Protein AF-A0A9D8KXQ2-F1 (afdb_monomer_lite)

Organism: NCBI:txid83617

Secondary structure (DSSP, 8-state):
-EEEEEEEEEEEEE--HHHHHHHHHHT-----EEEEEEEEEEEEEEEEEEEETTTTEEEEEEEEEEEE--EEGGGSGGGSS-B-SSSSSB--BSSBSS-EEEEEEEETTEEEPPPTT---EEEE-SSSEEE----B--STTSEEE--EEEEEEEEEEEE-SBTTBEEEEEEEEEEEEEEEEES--B-SSEEEEEETT-GGGTTHHHHTT--SSEEEEEEEBB-TTT--EEEEEEEEEEEEEEEEEEEETTTTEEEEEEEEEEEEEEEEEEEEEEPHHHHHHHHTTT-BTTTB--TT-----TTTT---HHHHHTTEEEEEEEEEEEEEEEEEEEEEEEEEE-GGGTTPEEEEEEEEEEEEEEEEEEEE--

Sequence (370 aa):
VSLNLGYSAFHHNNDDKTVQQLNKDRGFPYPTGNSGLDGTSHSAELVLGSSFADNKGHAMGWLTWRENEALYQAERDYSACSVSATSAACGGSGTANPGRFTVNQYANGGVVNWPTGKNANYVWNGKNYQNGTYLYNYAPINFYQRPDNRVTAGFMASYDINDYATPYVEAMFLERRSSTQIAESGAFGVPIVVDCNNPLIGTMCADAGVATSQAQVTLWKRNVEGGPRISSSDDSTYRITAGMRGGLFGSSWTYDASATFGRTKTIDIGKNDFLNTNIAAAALGCTDPVYGTFPGCSLYDIWTDKISKEAADAMAGTSFSIYKTSYSSLSAVADGFLGWGFPTAGGEEIGLAVGAGRRHYTYTSDYDGD

Structure (mmCIF, N/CA/C/O backbone):
data_AF-A0A9D8KXQ2-F1
#
_entry.id   AF-A0A9D8KXQ2-F1
#
loop_
_atom_site.group_PDB
_atom_site.id
_atom_site.type_symbol
_atom_site.label_atom_id
_atom_site.label_alt_id
_atom_site.label_comp_id
_atom_site.label_asym_id
_atom_site.label_entity_id
_atom_site.label_seq_id
_atom_site.pdbx_PDB_ins_code
_atom_site.Cartn_x
_atom_site.Cartn_y
_atom_site.Cartn_z
_atom_site.occupancy
_atom_site.B_iso_or_equiv
_atom_site.auth_seq_id
_atom_site.auth_comp_id
_atom_site.auth_asym_id
_atom_site.auth_atom_id
_atom_site.pdbx_PDB_model_num
ATOM 1 N N . VAL A 1 1 ? -25.235 -15.714 25.935 1.00 93.56 1 VAL A N 1
ATOM 2 C CA . VAL A 1 1 ? -24.062 -16.160 25.145 1.00 93.56 1 VAL A CA 1
ATOM 3 C C . VAL A 1 1 ? -24.480 -16.232 23.691 1.00 93.56 1 VAL A C 1
ATOM 5 O O . VAL A 1 1 ? -25.547 -16.773 23.436 1.00 93.56 1 VAL A O 1
ATOM 8 N N . SER A 1 2 ? -23.682 -15.680 22.781 1.00 97.25 2 SER A N 1
ATOM 9 C CA . SER A 1 2 ? -23.867 -15.770 21.330 1.00 97.25 2 SER A CA 1
ATOM 10 C C . SER A 1 2 ? -22.557 -16.215 20.687 1.00 97.25 2 SER A C 1
ATOM 12 O O . SER A 1 2 ? -21.503 -15.710 21.068 1.00 97.25 2 SER A O 1
ATOM 14 N N . LEU A 1 3 ? -22.628 -17.145 19.736 1.00 98.00 3 LEU A N 1
ATOM 15 C CA . LEU A 1 3 ? -21.504 -17.582 18.909 1.00 98.00 3 LEU A CA 1
ATOM 16 C C . LEU A 1 3 ? -21.938 -17.499 17.446 1.00 98.00 3 LEU A C 1
ATOM 18 O O . LEU A 1 3 ? -22.884 -18.182 17.059 1.00 98.00 3 LEU A O 1
ATOM 22 N N . ASN A 1 4 ? -21.232 -16.701 16.651 1.00 98.31 4 ASN A N 1
ATOM 23 C CA . ASN A 1 4 ? -21.434 -16.597 15.211 1.00 98.31 4 ASN A CA 1
ATOM 24 C C . ASN A 1 4 ? -20.166 -17.061 14.492 1.00 98.31 4 ASN A C 1
ATOM 26 O O . ASN A 1 4 ? -19.063 -16.642 14.838 1.00 98.31 4 ASN A O 1
ATOM 30 N N . LEU A 1 5 ? -20.328 -17.907 13.479 1.00 98.38 5 LEU A N 1
ATOM 31 C CA . LEU A 1 5 ? -19.262 -18.308 12.564 1.00 98.38 5 LEU A CA 1
ATOM 32 C C . LEU A 1 5 ? -19.668 -17.876 11.156 1.00 98.38 5 LEU A C 1
ATOM 34 O O . LEU A 1 5 ? -20.814 -18.087 10.756 1.00 98.38 5 LEU A O 1
ATOM 38 N N . GLY A 1 6 ? -18.747 -17.260 10.423 1.00 98.06 6 GLY A N 1
ATOM 39 C CA . GLY A 1 6 ? -18.983 -16.736 9.085 1.00 98.06 6 GLY A CA 1
ATOM 40 C C . GLY A 1 6 ? -18.012 -17.305 8.061 1.00 98.06 6 GLY A C 1
ATOM 41 O O . GLY A 1 6 ? -16.830 -17.506 8.340 1.00 98.06 6 GLY A O 1
ATOM 42 N N . TYR A 1 7 ? -18.538 -17.537 6.863 1.00 98.19 7 TYR A N 1
ATOM 43 C CA . TYR A 1 7 ? -17.777 -17.827 5.656 1.00 98.19 7 TYR A CA 1
ATOM 44 C C . TYR A 1 7 ? -18.401 -17.055 4.495 1.00 98.19 7 TYR A C 1
ATOM 46 O O . TYR A 1 7 ? -19.617 -17.114 4.297 1.00 98.19 7 TYR A O 1
ATOM 54 N N . SER A 1 8 ? -17.585 -16.347 3.725 1.00 97.50 8 SER A N 1
ATOM 55 C CA . SER A 1 8 ? -17.985 -15.785 2.438 1.00 97.50 8 SER A CA 1
ATOM 56 C C . SER A 1 8 ? -16.881 -15.967 1.406 1.00 97.50 8 SER A C 1
ATOM 58 O O . SER A 1 8 ? -15.715 -16.140 1.742 1.00 97.50 8 SER A O 1
ATOM 60 N N . ALA A 1 9 ? -17.263 -15.958 0.136 1.00 97.81 9 ALA A N 1
ATOM 61 C CA . ALA A 1 9 ? -16.355 -16.050 -0.996 1.00 97.81 9 ALA A CA 1
ATOM 62 C C . ALA A 1 9 ? -16.998 -15.371 -2.205 1.00 97.81 9 ALA A C 1
ATOM 64 O O . ALA A 1 9 ? -18.223 -15.208 -2.254 1.00 97.81 9 ALA A O 1
ATOM 65 N N . PHE A 1 10 ? -16.182 -14.993 -3.180 1.00 97.31 10 PHE A N 1
ATOM 66 C CA . PHE A 1 10 ? -16.669 -14.541 -4.472 1.00 97.31 10 PHE A CA 1
ATOM 67 C C . PHE A 1 10 ? -16.808 -15.722 -5.426 1.00 97.31 10 PHE A C 1
ATOM 69 O O . PHE A 1 10 ? -16.089 -16.710 -5.337 1.00 97.31 10 PHE A O 1
ATOM 76 N N . HIS A 1 11 ? -17.758 -15.603 -6.346 1.00 96.56 11 HIS A N 1
ATOM 77 C CA . HIS A 1 11 ? -17.933 -16.510 -7.471 1.00 96.56 11 HIS A CA 1
ATOM 78 C C . HIS A 1 11 ? -18.160 -15.659 -8.711 1.00 96.56 11 HIS A C 1
ATOM 80 O O . HIS A 1 11 ? -19.012 -14.767 -8.698 1.00 96.56 11 HIS A O 1
ATOM 86 N N . HIS A 1 12 ? -17.377 -15.885 -9.760 1.00 96.69 12 HIS A N 1
ATOM 87 C CA . HIS A 1 12 ? -17.437 -15.073 -10.964 1.00 96.69 12 HIS A CA 1
ATOM 88 C C . HIS A 1 12 ? -17.336 -15.933 -12.224 1.00 96.69 12 HIS A C 1
ATOM 90 O O . HIS A 1 12 ? -16.647 -16.952 -12.257 1.00 96.69 12 HIS A O 1
ATOM 96 N N . ASN A 1 13 ? -18.032 -15.514 -13.280 1.00 97.75 13 ASN A N 1
ATOM 97 C CA . ASN A 1 13 ? -17.842 -16.049 -14.618 1.00 97.75 13 ASN A CA 1
ATOM 98 C C . ASN A 1 13 ? -17.153 -14.978 -15.462 1.00 97.75 13 ASN A C 1
ATOM 100 O O . ASN A 1 13 ? -17.766 -13.965 -15.774 1.00 97.75 13 ASN A O 1
ATOM 104 N N . ASN A 1 14 ? -15.892 -15.210 -15.817 1.00 97.38 14 ASN A N 1
ATOM 105 C CA . ASN A 1 14 ? -15.100 -14.322 -16.660 1.00 97.38 14 ASN A CA 1
ATOM 106 C C . ASN A 1 14 ? -15.548 -14.468 -18.125 1.00 97.38 14 ASN A C 1
ATOM 108 O O . ASN A 1 14 ? -14.980 -15.257 -18.898 1.00 97.38 14 ASN A O 1
ATOM 112 N N . ASP A 1 15 ? -16.615 -13.765 -18.501 1.00 97.19 15 ASP A N 1
ATOM 113 C CA . ASP A 1 15 ? -17.228 -13.808 -19.828 1.00 97.19 15 ASP A CA 1
ATOM 114 C C . ASP A 1 15 ? -17.442 -12.436 -20.497 1.00 97.19 15 ASP A C 1
ATOM 116 O O . ASP A 1 15 ? -18.055 -12.393 -21.571 1.00 97.19 15 ASP A O 1
ATOM 120 N N . ASP A 1 16 ? -16.859 -11.348 -19.970 1.00 95.25 16 ASP A N 1
ATOM 121 C CA . ASP A 1 16 ? -16.955 -10.011 -20.571 1.00 95.25 16 ASP A CA 1
ATOM 122 C C . ASP A 1 16 ? -16.151 -9.938 -21.876 1.00 95.25 16 ASP A C 1
ATOM 124 O O . ASP A 1 16 ? -14.956 -9.636 -21.920 1.00 95.25 16 ASP A O 1
ATOM 128 N N . LYS A 1 17 ? -16.832 -10.187 -22.996 1.00 95.69 17 LYS A N 1
ATOM 129 C CA . LYS A 1 17 ? -16.209 -10.191 -24.326 1.00 95.69 17 LYS A CA 1
ATOM 130 C C . LYS A 1 17 ? -15.625 -8.849 -24.735 1.00 95.69 17 LYS A C 1
ATOM 132 O O . LYS A 1 17 ? -14.680 -8.842 -25.522 1.00 95.69 17 LYS A O 1
ATOM 137 N N . THR A 1 18 ? -16.138 -7.743 -24.207 1.00 93.25 18 THR A N 1
ATOM 138 C CA . THR A 1 18 ? -15.633 -6.415 -24.552 1.00 93.25 18 THR A CA 1
ATOM 139 C C . THR A 1 18 ? -14.259 -6.219 -23.931 1.00 93.25 18 THR A C 1
ATOM 141 O O . THR A 1 18 ? -13.301 -5.931 -24.646 1.00 93.25 18 THR A O 1
ATOM 144 N N . VAL A 1 19 ? -14.121 -6.448 -22.622 1.00 91.88 19 VAL A N 1
ATOM 145 C CA . VAL A 1 19 ? -12.835 -6.246 -21.934 1.00 91.88 19 VAL A CA 1
ATOM 146 C C . VAL A 1 19 ? -11.829 -7.350 -22.272 1.00 91.88 19 VAL A C 1
ATOM 148 O O . VAL A 1 19 ? -10.635 -7.077 -22.424 1.00 91.88 19 VAL A O 1
ATOM 151 N N . GLN A 1 20 ? -12.291 -8.582 -22.499 1.00 95.50 20 GLN A N 1
ATOM 152 C CA . GLN A 1 20 ? -11.445 -9.662 -23.019 1.00 95.50 20 GLN A CA 1
ATOM 153 C C . GLN A 1 20 ? -10.845 -9.301 -24.384 1.00 95.50 20 GLN A C 1
ATOM 155 O O . GLN A 1 20 ? -9.664 -9.560 -24.624 1.00 95.50 20 GLN A O 1
ATOM 160 N N . GLN A 1 21 ? -11.616 -8.650 -25.265 1.00 95.75 21 GLN A N 1
ATOM 161 C CA . GLN A 1 21 ? -11.098 -8.189 -26.552 1.00 95.75 21 GLN A CA 1
ATOM 162 C C . GLN A 1 21 ? -10.028 -7.103 -26.377 1.00 95.75 21 GLN A C 1
ATOM 164 O O . GLN A 1 21 ? -9.001 -7.178 -27.043 1.00 95.75 21 GLN A O 1
ATOM 169 N N . LEU A 1 22 ? -10.192 -6.168 -25.431 1.00 95.00 22 LEU A N 1
ATOM 170 C CA . LEU A 1 22 ? -9.166 -5.153 -25.142 1.00 95.00 22 LEU A CA 1
ATOM 171 C C . LEU A 1 22 ? -7.839 -5.773 -24.688 1.00 95.00 22 LEU A C 1
ATOM 173 O O . LEU A 1 22 ? -6.769 -5.357 -25.138 1.00 95.00 22 LEU A O 1
ATOM 177 N N . ASN A 1 23 ? -7.902 -6.778 -23.810 1.00 95.25 23 ASN A N 1
ATOM 178 C CA . ASN A 1 23 ? -6.714 -7.507 -23.371 1.00 95.25 23 ASN A CA 1
ATOM 179 C C . ASN A 1 23 ? -6.069 -8.256 -24.543 1.00 95.25 23 ASN A C 1
ATOM 181 O O . ASN A 1 23 ? -4.856 -8.163 -24.741 1.00 95.25 23 ASN A O 1
ATOM 185 N N . LYS A 1 24 ? -6.880 -8.934 -25.365 1.00 95.31 24 LYS A N 1
ATOM 186 C CA . LYS A 1 24 ? -6.424 -9.657 -26.557 1.00 95.31 24 LYS A CA 1
ATOM 187 C C . LYS A 1 24 ? -5.743 -8.739 -27.573 1.00 95.31 24 LYS A C 1
ATOM 189 O O . LYS A 1 24 ? -4.664 -9.081 -28.048 1.00 95.31 24 LYS A O 1
ATOM 194 N N . ASP A 1 25 ? -6.322 -7.574 -27.860 1.00 94.44 25 ASP A N 1
ATOM 195 C CA . ASP A 1 25 ? -5.756 -6.575 -28.778 1.00 94.44 25 ASP A CA 1
ATOM 196 C C . ASP A 1 25 ? -4.388 -6.073 -28.300 1.00 94.44 25 ASP A C 1
ATOM 198 O O . ASP A 1 25 ? -3.523 -5.725 -29.107 1.00 94.44 25 ASP A O 1
ATOM 202 N N . ARG A 1 26 ? -4.165 -6.066 -26.979 1.00 91.94 26 ARG A N 1
ATOM 203 C CA . ARG A 1 26 ? -2.881 -5.697 -26.374 1.00 91.94 26 ARG A CA 1
ATOM 204 C C . ARG A 1 26 ? -1.918 -6.868 -26.174 1.00 91.94 26 ARG A C 1
ATOM 206 O O . ARG A 1 26 ? -0.748 -6.626 -25.886 1.00 91.94 26 ARG A O 1
ATOM 213 N N . GLY A 1 27 ? -2.379 -8.107 -26.333 1.00 93.25 27 GLY A N 1
ATOM 214 C CA . GLY A 1 27 ? -1.609 -9.312 -26.020 1.00 93.25 27 GLY A CA 1
ATOM 215 C C . GLY A 1 27 ? -1.439 -9.563 -24.518 1.00 93.25 27 GLY A C 1
ATOM 216 O O . GLY A 1 27 ? -0.492 -10.234 -24.117 1.00 93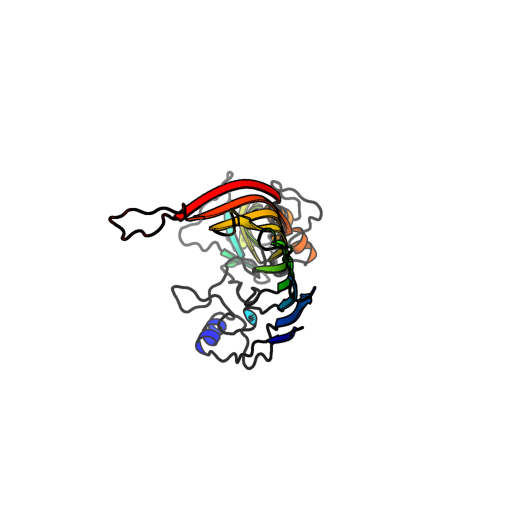.25 27 GLY A O 1
ATOM 217 N N . PHE A 1 28 ? -2.317 -9.010 -23.679 1.00 95.00 28 PHE A N 1
ATOM 218 C CA . PHE A 1 28 ? -2.306 -9.259 -22.240 1.00 95.00 28 PHE A CA 1
ATOM 219 C C . PHE A 1 28 ? -3.099 -10.522 -21.887 1.00 95.00 28 PHE A C 1
ATOM 221 O O . PHE A 1 28 ? -4.137 -10.776 -22.502 1.00 95.00 28 PHE A O 1
ATOM 228 N N . PRO A 1 29 ? -2.630 -11.320 -20.909 1.00 95.12 29 PRO A N 1
ATOM 229 C CA . PRO A 1 29 ? -3.381 -12.463 -20.414 1.00 95.12 29 PRO A CA 1
ATOM 230 C C . PRO A 1 29 ? -4.608 -11.993 -19.631 1.00 95.12 29 PRO A C 1
ATOM 232 O O . PRO A 1 29 ? -4.580 -10.956 -18.970 1.00 95.12 29 PRO A O 1
ATOM 235 N N . TYR A 1 30 ? -5.671 -12.784 -19.685 1.00 96.06 30 TYR A N 1
ATOM 236 C CA . TYR A 1 30 ? -6.901 -12.559 -18.936 1.00 96.06 30 TYR A CA 1
ATOM 237 C C . TYR A 1 30 ? -7.553 -13.910 -18.601 1.00 96.06 30 TYR A C 1
ATOM 239 O O . TYR A 1 30 ? -7.390 -14.872 -19.361 1.00 96.06 30 TYR A O 1
ATOM 247 N N . PRO A 1 31 ? -8.271 -14.013 -17.472 1.00 97.00 31 PRO A N 1
ATOM 248 C CA . PRO A 1 31 ? -8.984 -15.226 -17.094 1.00 97.00 31 PRO A CA 1
ATOM 249 C C . PRO A 1 31 ? -10.215 -15.427 -17.987 1.00 97.00 31 PRO A C 1
ATOM 251 O O . PRO A 1 31 ? -10.752 -14.483 -18.563 1.00 97.00 31 PRO A O 1
ATOM 254 N N . THR A 1 32 ? -10.688 -16.668 -18.093 1.00 96.75 32 THR A N 1
ATOM 255 C CA . THR A 1 32 ? -11.941 -16.987 -18.794 1.00 96.75 32 THR A CA 1
ATOM 256 C C . THR A 1 32 ? -12.727 -18.033 -18.023 1.00 96.75 32 THR A C 1
ATOM 258 O O . THR A 1 32 ? -12.145 -18.893 -17.364 1.00 96.75 32 THR A O 1
ATOM 261 N N . GLY A 1 33 ? -14.052 -17.968 -18.131 1.00 96.69 33 GLY A N 1
ATOM 262 C CA . GLY A 1 33 ? -14.940 -18.927 -17.492 1.00 96.69 33 GLY A CA 1
ATOM 263 C C . GLY A 1 33 ? -15.021 -18.770 -15.974 1.00 96.69 33 GLY A C 1
ATOM 264 O O . GLY A 1 33 ? -14.685 -17.735 -15.397 1.00 96.69 33 GLY A O 1
ATOM 265 N N . ASN A 1 34 ? -15.525 -19.819 -15.340 1.00 96.81 34 ASN A N 1
ATOM 266 C CA . ASN A 1 34 ? -15.864 -19.844 -13.926 1.00 96.81 34 ASN A CA 1
ATOM 267 C C . ASN A 1 34 ? -14.602 -19.808 -13.038 1.00 96.81 34 ASN A C 1
ATOM 269 O O . ASN A 1 34 ? -13.730 -20.662 -13.188 1.00 96.81 34 ASN A O 1
ATOM 273 N N . SER A 1 35 ? -14.529 -18.853 -12.105 1.00 96.06 35 SER A N 1
ATOM 274 C CA . SER A 1 35 ? -13.411 -18.683 -11.162 1.00 96.06 35 SER A CA 1
ATOM 275 C C . SER A 1 35 ? -13.410 -19.685 -10.001 1.00 96.06 35 SER A C 1
ATOM 277 O O . SER A 1 35 ? -12.429 -19.782 -9.274 1.00 96.06 35 SER A O 1
ATOM 279 N N . GLY A 1 36 ? -14.499 -20.427 -9.793 1.00 96.25 36 GLY A N 1
ATOM 280 C CA . GLY A 1 36 ? -14.734 -21.121 -8.530 1.00 96.25 36 GLY A CA 1
ATOM 281 C C . GLY A 1 36 ? -14.946 -20.130 -7.380 1.00 96.25 36 GLY A C 1
ATOM 282 O O . GLY A 1 36 ? -15.282 -18.967 -7.608 1.00 96.25 36 GLY A O 1
ATOM 283 N N . LEU A 1 37 ? -14.798 -20.611 -6.144 1.00 96.81 37 LEU A N 1
ATOM 284 C CA . LEU A 1 37 ? -14.828 -19.754 -4.961 1.00 96.81 37 LEU A CA 1
ATOM 285 C C . LEU A 1 37 ? -13.428 -19.204 -4.687 1.00 96.81 37 LEU A C 1
ATOM 287 O O . LEU A 1 37 ? -12.499 -19.985 -4.501 1.00 96.81 37 LEU A O 1
ATOM 291 N N . ASP A 1 38 ? -13.295 -17.884 -4.639 1.00 96.69 38 ASP A N 1
ATOM 292 C CA . ASP A 1 38 ? -12.039 -17.178 -4.374 1.00 96.69 38 ASP A CA 1
ATOM 293 C C . ASP A 1 38 ? -12.265 -15.950 -3.465 1.00 96.69 38 ASP A C 1
ATOM 295 O O . ASP A 1 38 ? -13.394 -15.653 -3.056 1.00 96.69 38 ASP A O 1
ATOM 299 N N . GLY A 1 39 ? -11.180 -15.268 -3.076 1.00 96.25 39 GLY A N 1
ATOM 300 C CA . GLY A 1 39 ? -11.224 -14.101 -2.184 1.00 96.25 39 GLY A CA 1
ATOM 301 C C . GLY A 1 39 ? -11.973 -14.367 -0.876 1.00 96.25 39 GLY A C 1
ATOM 302 O O . GLY A 1 39 ? -12.787 -13.544 -0.445 1.00 96.25 39 GLY A O 1
ATOM 303 N N . THR A 1 40 ? -11.748 -15.541 -0.283 1.00 97.75 40 THR A N 1
ATOM 304 C CA . THR A 1 40 ? -12.550 -16.032 0.836 1.00 97.75 40 THR A CA 1
ATOM 305 C C . THR A 1 40 ? -12.383 -15.170 2.090 1.00 97.75 40 THR A C 1
ATOM 307 O O . THR A 1 40 ? -11.370 -14.496 2.293 1.00 97.75 40 THR A O 1
ATOM 310 N N . SER A 1 41 ? -13.410 -15.160 2.936 1.00 98.00 41 SER A N 1
ATOM 311 C CA . SER A 1 41 ? -13.408 -14.516 4.244 1.00 98.00 41 SER A CA 1
ATOM 312 C C . SER A 1 41 ? -13.967 -15.472 5.284 1.00 98.00 41 SER A C 1
ATOM 314 O O . SER A 1 41 ? -15.054 -16.027 5.117 1.00 98.00 41 SER A O 1
ATOM 316 N N . HIS A 1 42 ? -13.232 -15.633 6.375 1.00 98.25 42 HIS A N 1
ATOM 317 C CA . HIS A 1 42 ? -13.633 -16.396 7.544 1.00 98.25 42 HIS A CA 1
ATOM 318 C C . HIS A 1 42 ? -13.828 -15.449 8.720 1.00 98.25 42 HIS A C 1
ATOM 320 O O . HIS A 1 42 ? -13.049 -14.514 8.913 1.00 98.25 42 HIS A O 1
ATOM 326 N N . SER A 1 43 ? -14.851 -15.691 9.534 1.00 98.38 43 SER A N 1
ATOM 327 C CA . SER A 1 43 ? -15.043 -14.940 10.769 1.00 98.38 43 SER A CA 1
ATOM 328 C C . SER A 1 43 ? -15.569 -15.800 11.907 1.00 98.38 43 SER A C 1
ATOM 330 O O . SER A 1 43 ? -16.267 -16.794 11.708 1.00 98.38 43 SER A O 1
ATOM 332 N N . ALA A 1 44 ? -15.222 -15.399 13.123 1.00 98.62 44 ALA A N 1
ATOM 333 C CA . ALA A 1 44 ? -15.755 -15.961 14.350 1.00 98.62 44 ALA A CA 1
ATOM 334 C C . ALA A 1 44 ? -16.030 -14.827 15.335 1.00 98.62 44 ALA A C 1
ATOM 336 O O . ALA A 1 44 ? -15.199 -13.940 15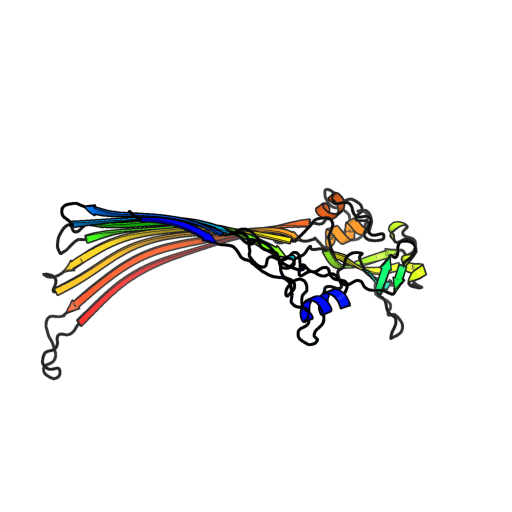.518 1.00 98.62 44 ALA A O 1
ATOM 337 N N . GLU A 1 45 ? -17.184 -14.857 15.981 1.00 98.62 45 GLU A N 1
ATOM 338 C CA . GLU A 1 45 ? -17.585 -13.886 16.990 1.00 98.62 45 GLU A CA 1
ATOM 339 C C . GLU A 1 45 ? -18.172 -14.617 18.192 1.00 98.62 45 GLU A C 1
ATOM 341 O O . GLU A 1 45 ? -19.086 -15.429 18.058 1.00 98.62 45 GLU A O 1
ATOM 346 N N . LEU A 1 46 ? -17.664 -14.291 19.375 1.00 98.62 46 LEU A N 1
ATOM 347 C CA . LEU A 1 46 ? -18.176 -14.756 20.653 1.00 98.62 46 LEU A CA 1
ATOM 348 C C . LEU A 1 46 ? -18.600 -13.545 21.477 1.00 98.62 46 LEU A C 1
ATOM 350 O O . LEU A 1 46 ? -17.786 -12.658 21.722 1.00 98.62 46 LEU A O 1
ATOM 354 N N . VAL A 1 47 ? -19.843 -13.545 21.957 1.00 98.56 47 VAL A N 1
ATOM 355 C CA . VAL A 1 47 ? -20.372 -12.532 22.878 1.00 98.56 47 VAL A CA 1
ATOM 356 C C . VAL A 1 47 ? -20.889 -13.212 24.140 1.00 98.56 47 VAL A C 1
ATOM 358 O O . VAL A 1 47 ? -21.742 -14.107 24.103 1.00 98.56 47 VAL A O 1
ATOM 361 N N . LEU A 1 48 ? -20.390 -12.771 25.288 1.00 98.38 48 LEU A N 1
ATOM 362 C CA . LEU A 1 48 ? -20.758 -13.260 26.610 1.00 98.38 48 LEU A CA 1
ATOM 363 C C . LEU A 1 48 ? -21.245 -12.085 27.439 1.00 98.38 48 LEU A C 1
ATOM 365 O O . LEU A 1 48 ? -20.576 -11.067 27.512 1.00 98.38 48 LEU A O 1
ATOM 369 N N . GLY A 1 49 ? -22.385 -12.220 28.101 1.00 97.69 49 GLY A N 1
ATOM 370 C CA . GLY A 1 49 ? -22.861 -11.185 29.002 1.00 97.69 49 GLY A CA 1
ATOM 371 C C . GLY A 1 49 ? -23.994 -11.685 29.871 1.00 97.69 49 GLY A C 1
ATOM 372 O O . GLY A 1 49 ? -24.689 -12.636 29.504 1.00 97.69 49 GLY A O 1
ATOM 373 N N . SER A 1 50 ? -24.130 -11.071 31.037 1.00 98.06 50 SER A N 1
ATOM 374 C CA . SER A 1 50 ? -25.173 -11.386 32.003 1.00 98.06 50 SER A CA 1
ATOM 375 C C . SER A 1 50 ? -25.389 -10.217 32.952 1.00 98.06 50 SER A C 1
ATOM 377 O O . SER A 1 50 ? -24.482 -9.420 33.210 1.00 98.06 50 SER A O 1
ATOM 379 N N . SER A 1 51 ? -26.585 -10.176 33.527 1.00 98.19 51 SER A N 1
ATOM 380 C CA . SER A 1 51 ? -26.809 -9.483 34.788 1.00 98.19 51 SER A CA 1
ATOM 381 C C . SER A 1 51 ? -26.257 -10.315 35.951 1.00 98.19 51 SER A C 1
ATOM 383 O O . SER A 1 51 ? -26.176 -11.544 35.859 1.00 98.19 51 SER A O 1
ATOM 385 N N . PHE A 1 52 ? -25.887 -9.667 37.050 1.00 97.19 52 PHE A N 1
ATOM 386 C CA . PHE A 1 52 ? -25.454 -10.298 38.297 1.00 97.19 52 PHE A CA 1
ATOM 387 C C . PHE A 1 52 ? -25.912 -9.468 39.505 1.00 97.19 52 PHE A C 1
ATOM 389 O O . PHE A 1 52 ? -26.419 -8.360 39.335 1.00 97.19 52 PHE A O 1
ATOM 396 N N . ALA A 1 53 ? -25.751 -10.012 40.718 1.00 97.06 53 ALA A N 1
ATOM 397 C CA . ALA A 1 53 ? -26.125 -9.351 41.975 1.00 97.06 53 ALA A CA 1
ATOM 398 C C . ALA A 1 53 ? -27.564 -8.795 41.957 1.00 97.06 53 ALA A C 1
ATOM 400 O O . ALA A 1 53 ? -27.774 -7.592 42.087 1.00 97.06 53 ALA A O 1
ATOM 401 N N . ASP A 1 54 ? -28.545 -9.674 41.732 1.00 95.94 54 ASP A N 1
ATOM 402 C CA . ASP A 1 54 ? -29.974 -9.326 41.689 1.00 95.94 54 ASP A CA 1
ATOM 403 C C . ASP A 1 54 ? -30.301 -8.176 40.716 1.00 95.94 54 ASP A C 1
ATOM 405 O O . ASP A 1 54 ? -31.076 -7.276 41.026 1.00 95.94 54 ASP A O 1
ATOM 409 N N . ASN A 1 55 ? -29.694 -8.214 39.523 1.00 96.50 55 ASN A N 1
ATOM 410 C CA . ASN A 1 55 ? -29.798 -7.203 38.460 1.00 96.50 55 ASN A CA 1
ATOM 411 C C . ASN A 1 55 ? -29.187 -5.831 38.776 1.00 96.50 55 ASN A C 1
ATOM 413 O O . ASN A 1 55 ? -29.384 -4.907 37.999 1.00 96.50 55 ASN A O 1
ATOM 417 N N . LYS A 1 56 ? -28.405 -5.694 39.851 1.00 97.69 56 LYS A N 1
ATOM 418 C CA . LYS A 1 56 ? -27.625 -4.470 40.093 1.00 97.69 56 LYS A CA 1
ATOM 419 C C . LYS A 1 56 ? -26.398 -4.372 39.198 1.00 97.69 56 LYS A C 1
ATOM 421 O O . LYS A 1 56 ? -25.890 -3.287 38.959 1.00 97.69 56 LYS A O 1
ATOM 426 N N . GLY A 1 57 ? -25.863 -5.502 38.749 1.00 98.31 57 GLY A N 1
ATOM 427 C CA . GLY A 1 57 ? -24.686 -5.549 37.895 1.00 98.31 57 GLY A CA 1
ATOM 428 C C . GLY A 1 57 ? -25.015 -6.013 36.490 1.00 98.31 57 GLY A C 1
ATOM 429 O O . GLY A 1 57 ? -25.797 -6.945 36.324 1.00 98.31 57 GLY A O 1
ATOM 430 N N . HIS A 1 58 ? -24.348 -5.435 35.495 1.00 98.38 58 HIS A N 1
ATOM 431 C CA . HIS A 1 58 ? -24.351 -5.925 34.120 1.00 98.38 58 HIS A CA 1
ATOM 432 C C . HIS A 1 58 ? -22.921 -5.978 33.602 1.00 98.38 58 HIS A C 1
ATOM 434 O O . HIS A 1 58 ? -22.171 -5.019 33.759 1.00 98.38 58 HIS A O 1
ATOM 440 N N . ALA A 1 59 ? -22.535 -7.091 32.985 1.00 98.56 59 ALA A N 1
ATOM 441 C CA . ALA A 1 59 ? -21.254 -7.214 32.301 1.00 98.56 59 ALA A CA 1
ATOM 442 C C . ALA A 1 59 ? -21.445 -7.898 30.950 1.00 98.56 59 ALA A C 1
ATOM 444 O O . ALA A 1 59 ? -22.233 -8.838 30.828 1.00 98.56 59 ALA A O 1
ATOM 445 N N . MET A 1 60 ? -20.710 -7.435 29.945 1.00 98.50 60 MET A N 1
ATOM 446 C CA . MET A 1 60 ? -20.676 -8.011 28.609 1.00 98.50 60 MET A CA 1
ATOM 447 C C . MET A 1 60 ? -19.260 -7.914 28.047 1.00 98.50 60 MET A C 1
ATOM 449 O O . MET A 1 60 ? -18.581 -6.910 28.223 1.00 98.50 60 MET A O 1
ATOM 453 N N . GLY A 1 61 ? -18.801 -8.961 27.381 1.00 98.69 61 GLY A N 1
ATOM 454 C CA . GLY A 1 61 ? -17.554 -8.978 26.643 1.00 98.69 61 GLY A CA 1
ATOM 455 C C . GLY A 1 61 ? -17.732 -9.679 25.309 1.00 98.69 61 GLY A C 1
ATOM 456 O O . GLY A 1 61 ? -18.591 -10.552 25.155 1.00 98.69 61 GLY A O 1
ATOM 457 N N . TRP A 1 62 ? -16.910 -9.291 24.345 1.00 98.62 62 TRP A N 1
ATOM 458 C CA . TRP A 1 62 ? -16.913 -9.873 23.015 1.00 98.62 62 TRP A CA 1
ATOM 459 C C . TRP A 1 62 ? -15.499 -10.068 22.488 1.00 98.62 62 TRP A C 1
ATOM 461 O O . TRP A 1 62 ? -14.567 -9.353 22.858 1.00 98.62 62 TRP A O 1
ATOM 471 N N . LEU A 1 63 ? -15.365 -11.042 21.597 1.00 98.69 63 LEU A N 1
ATOM 472 C CA . LEU A 1 63 ? -14.169 -11.316 20.818 1.00 98.69 63 LEU A CA 1
ATOM 473 C C . LEU A 1 63 ? -14.609 -11.602 19.386 1.00 98.69 63 LEU A C 1
ATOM 475 O O . LEU A 1 63 ? -15.444 -12.474 19.160 1.00 98.69 63 LEU A O 1
ATOM 479 N N . THR A 1 64 ? -14.033 -10.891 18.426 1.00 98.69 64 THR A N 1
ATOM 480 C CA . THR A 1 64 ? -14.230 -11.129 16.997 1.00 98.69 64 THR A CA 1
ATOM 481 C C . THR A 1 64 ? -12.893 -11.428 16.346 1.00 98.69 64 THR A C 1
ATOM 483 O O . THR A 1 64 ? -11.930 -10.693 16.562 1.00 98.69 64 THR A O 1
ATOM 486 N N . TRP A 1 65 ? -12.864 -12.410 15.465 1.00 98.69 65 TRP A N 1
ATOM 487 C CA . TRP A 1 65 ? -11.773 -12.668 14.542 1.00 98.69 65 TRP A CA 1
ATOM 488 C C . TRP A 1 65 ? -12.312 -12.644 13.112 1.00 98.69 65 TRP A C 1
ATOM 490 O O . TRP A 1 65 ? -13.429 -13.099 12.854 1.00 98.69 65 TRP A O 1
ATOM 500 N N . ARG A 1 66 ? -11.527 -12.089 12.192 1.00 98.31 66 ARG A N 1
ATOM 501 C CA . ARG A 1 66 ? -11.766 -12.150 10.753 1.00 98.31 66 ARG A CA 1
ATOM 502 C C . ARG A 1 66 ? -10.449 -12.363 10.027 1.00 98.31 66 ARG A C 1
ATOM 504 O O . ARG A 1 66 ? -9.479 -11.669 10.324 1.00 98.31 66 ARG A O 1
ATOM 511 N N . GLU A 1 67 ? -10.466 -13.227 9.028 1.00 98.44 67 GLU A N 1
ATOM 512 C CA . GLU A 1 67 ? -9.389 -13.393 8.062 1.00 98.44 67 GLU A CA 1
ATOM 513 C C . GLU A 1 67 ? -9.948 -13.309 6.644 1.00 98.44 67 GLU A C 1
ATOM 515 O O . GLU A 1 67 ? -10.939 -13.961 6.330 1.00 98.44 67 GLU A O 1
ATOM 520 N N . ASN A 1 68 ? -9.331 -12.480 5.807 1.00 97.81 68 ASN A N 1
ATOM 521 C CA . ASN A 1 68 ? -9.629 -12.359 4.388 1.00 97.81 68 ASN A CA 1
ATOM 522 C C . ASN A 1 68 ? -8.419 -12.829 3.589 1.00 97.81 68 ASN A C 1
ATOM 524 O O . ASN A 1 68 ? -7.305 -12.350 3.819 1.00 97.81 68 ASN A O 1
ATOM 528 N N . GLU A 1 69 ? -8.653 -13.688 2.608 1.00 97.38 69 GLU A N 1
ATOM 529 C CA . GLU A 1 69 ? -7.656 -14.048 1.611 1.00 97.38 69 GLU A CA 1
ATOM 530 C C . GLU A 1 69 ? -7.515 -12.949 0.553 1.00 97.38 69 GLU A C 1
ATOM 532 O O . GLU A 1 69 ? -8.429 -12.153 0.299 1.00 97.38 69 GLU A O 1
ATOM 537 N N . ALA A 1 70 ? -6.340 -12.896 -0.067 1.00 96.75 70 ALA A N 1
ATOM 538 C CA . ALA A 1 70 ? -6.107 -12.013 -1.194 1.00 96.75 70 ALA A CA 1
ATOM 539 C C . ALA A 1 70 ? -6.956 -12.436 -2.403 1.00 96.75 70 ALA A C 1
ATOM 541 O O . ALA A 1 70 ? -7.146 -13.622 -2.654 1.00 96.75 70 ALA A O 1
ATOM 542 N N . LEU A 1 71 ? -7.405 -11.448 -3.170 1.00 96.50 71 LEU A N 1
ATOM 543 C CA . LEU A 1 71 ? -7.911 -11.629 -4.528 1.00 96.50 71 LEU A CA 1
ATOM 544 C C . LEU A 1 71 ? -7.138 -10.664 -5.419 1.00 96.50 71 LEU A C 1
ATOM 546 O O . LEU A 1 71 ? -7.026 -9.486 -5.078 1.00 96.50 71 LEU A O 1
ATOM 550 N N . TYR A 1 72 ? -6.609 -11.127 -6.537 1.00 96.12 72 TYR A N 1
ATOM 551 C CA . TYR A 1 72 ? -5.821 -10.361 -7.491 1.00 96.12 72 TYR A CA 1
ATOM 552 C C . TYR A 1 72 ? -6.680 -9.843 -8.639 1.00 96.12 72 TYR A C 1
ATOM 554 O O . TYR A 1 72 ? -7.666 -10.456 -9.045 1.00 96.12 72 TYR A O 1
ATOM 562 N N . GLN A 1 73 ? -6.275 -8.721 -9.233 1.00 95.88 73 GLN A N 1
ATOM 563 C CA . GLN A 1 73 ? -6.964 -8.204 -10.417 1.00 95.88 73 GLN A CA 1
ATOM 564 C C . GLN A 1 73 ? -6.888 -9.167 -11.611 1.00 95.88 73 GLN A C 1
ATOM 566 O O . GLN A 1 73 ? -7.787 -9.164 -12.448 1.00 95.88 73 GLN A O 1
ATOM 571 N N . ALA A 1 74 ? -5.857 -10.019 -11.673 1.00 95.56 74 ALA A N 1
ATOM 572 C CA . ALA A 1 74 ? -5.724 -11.080 -12.673 1.00 95.56 74 ALA A CA 1
ATOM 573 C C . ALA A 1 74 ? -6.867 -12.108 -12.647 1.00 95.56 74 ALA A C 1
ATOM 575 O O . ALA A 1 74 ? -7.059 -12.822 -13.625 1.00 95.56 74 ALA A O 1
ATOM 576 N N . GLU A 1 75 ? -7.604 -12.214 -11.540 1.00 96.94 75 GLU A N 1
ATOM 577 C CA . GLU A 1 75 ? -8.670 -13.207 -11.362 1.00 96.94 75 GLU A CA 1
ATOM 578 C C . GLU A 1 75 ? -10.026 -12.707 -11.882 1.00 96.94 75 GLU A C 1
ATOM 580 O O . GLU A 1 75 ? -11.012 -13.450 -11.861 1.00 96.94 75 GLU A O 1
ATOM 585 N N . ARG A 1 76 ? -10.086 -11.459 -12.370 1.00 96.56 76 ARG A N 1
ATOM 586 C CA . ARG A 1 76 ? -11.258 -10.866 -13.023 1.00 96.56 76 ARG A CA 1
ATOM 587 C C . ARG A 1 76 ? -10.879 -10.313 -14.393 1.00 96.56 76 ARG A C 1
ATOM 589 O O . ARG A 1 76 ? -9.988 -9.473 -14.506 1.00 96.56 76 ARG A O 1
ATOM 596 N N . ASP A 1 77 ? -11.567 -10.749 -15.440 1.00 95.44 77 ASP A N 1
ATOM 597 C CA . ASP A 1 77 ? -11.307 -10.334 -16.824 1.00 95.44 77 ASP A CA 1
ATOM 598 C C . ASP A 1 77 ? -11.415 -8.820 -17.019 1.00 95.44 77 ASP A C 1
ATOM 600 O O . ASP A 1 77 ? -10.563 -8.213 -17.673 1.00 95.44 77 ASP A O 1
ATOM 604 N N . TYR A 1 78 ? -12.389 -8.197 -16.361 1.00 93.19 78 TYR A N 1
ATOM 605 C CA . TYR A 1 78 ? -12.618 -6.761 -16.397 1.00 93.19 78 TYR A CA 1
ATOM 606 C C . TYR A 1 78 ? -11.549 -5.934 -15.658 1.00 93.19 78 TYR A C 1
ATOM 608 O O . TYR A 1 78 ? -11.500 -4.717 -15.836 1.00 93.19 78 TYR A O 1
ATOM 616 N N . SER A 1 79 ? -10.685 -6.559 -14.846 1.00 94.50 79 SER A N 1
ATOM 617 C CA . SER A 1 79 ? -9.540 -5.897 -14.194 1.00 94.50 79 SER A CA 1
ATOM 618 C C . SER A 1 79 ? -8.177 -6.443 -14.617 1.00 94.50 79 SER A C 1
ATOM 620 O O . SER A 1 79 ? -7.150 -5.975 -14.132 1.00 94.50 79 SER A O 1
ATOM 622 N N . ALA A 1 80 ? -8.132 -7.385 -15.563 1.00 94.88 80 ALA A N 1
ATOM 623 C CA . ALA A 1 80 ? -6.882 -7.966 -16.041 1.00 94.88 80 ALA A CA 1
ATOM 624 C C . ALA A 1 80 ? -5.936 -6.923 -16.669 1.00 94.88 80 ALA A C 1
ATOM 626 O O . ALA A 1 80 ? -4.731 -7.149 -16.720 1.00 94.88 80 ALA A O 1
ATOM 627 N N . CYS A 1 81 ? -6.433 -5.754 -17.086 1.00 94.56 81 CYS A N 1
ATOM 628 C CA . CYS A 1 81 ? -5.616 -4.609 -17.483 1.00 94.56 81 CYS A CA 1
ATOM 629 C C . CYS A 1 81 ? -6.199 -3.286 -16.969 1.00 94.56 81 CYS A C 1
ATOM 631 O O . CYS A 1 81 ? -7.396 -3.161 -16.723 1.00 94.56 81 CYS A O 1
ATOM 633 N N . SER A 1 82 ? -5.360 -2.252 -16.877 1.00 90.88 82 SER A N 1
ATOM 634 C CA . SER A 1 82 ? -5.841 -0.881 -16.679 1.00 90.88 82 SER A CA 1
ATOM 635 C C . SER A 1 82 ? -6.286 -0.283 -18.011 1.00 90.88 82 SER A C 1
ATOM 637 O O . SER A 1 82 ? -5.465 -0.085 -18.906 1.00 90.88 82 SER A O 1
ATOM 639 N N . VAL A 1 83 ? -7.573 0.026 -18.147 1.00 89.06 83 VAL A N 1
ATOM 640 C CA . VAL A 1 83 ? -8.127 0.665 -19.349 1.00 89.06 83 VAL A CA 1
ATOM 641 C C . VAL A 1 83 ? -7.885 2.176 -19.297 1.00 89.06 83 VAL A C 1
ATOM 643 O O . VAL A 1 83 ? -8.053 2.810 -18.256 1.00 89.06 83 VAL A O 1
ATOM 646 N N . SER A 1 84 ? -7.456 2.759 -20.416 1.00 83.31 84 SER A N 1
ATOM 647 C CA . SER A 1 84 ? -7.234 4.205 -20.534 1.00 83.31 84 SER A CA 1
ATOM 648 C C . SER A 1 84 ? -8.529 5.006 -20.326 1.00 83.31 84 SER A C 1
ATOM 650 O O . SER A 1 84 ? -9.595 4.634 -20.810 1.00 83.31 84 SER A O 1
ATOM 652 N N . ALA A 1 85 ? -8.433 6.156 -19.650 1.00 78.50 85 ALA A N 1
ATOM 653 C CA . ALA A 1 85 ? -9.579 7.033 -19.391 1.00 78.50 85 ALA A CA 1
ATOM 654 C C . ALA A 1 85 ? -10.127 7.724 -20.656 1.00 78.50 85 ALA A C 1
ATOM 656 O O . ALA A 1 85 ? -11.265 8.184 -20.663 1.00 78.50 85 ALA A O 1
ATOM 657 N N . THR A 1 86 ? -9.324 7.823 -21.719 1.00 83.44 86 THR A N 1
ATOM 658 C CA . THR A 1 86 ? -9.663 8.559 -22.953 1.00 83.44 86 THR A CA 1
ATOM 659 C C . THR A 1 86 ? -9.783 7.662 -24.184 1.00 83.44 86 THR A C 1
ATOM 661 O O . THR A 1 86 ? -10.084 8.144 -25.274 1.00 83.44 86 THR A O 1
ATOM 664 N N . SER A 1 87 ? -9.562 6.356 -24.030 1.00 83.88 87 SER A N 1
ATOM 665 C CA . SER A 1 87 ? -9.680 5.371 -25.107 1.00 83.88 87 SER A CA 1
ATOM 666 C C . SER A 1 87 ? -9.976 3.998 -24.516 1.00 83.88 87 SER A C 1
ATOM 668 O O . SER A 1 87 ? -9.335 3.614 -23.541 1.00 83.88 87 SER A O 1
ATOM 670 N N . ALA A 1 88 ? -10.878 3.231 -25.129 1.00 88.19 88 ALA A N 1
ATOM 671 C CA . ALA A 1 88 ? -11.137 1.843 -24.750 1.00 88.19 88 ALA A CA 1
ATOM 672 C C . ALA A 1 88 ? -9.972 0.948 -25.207 1.00 88.19 88 ALA A C 1
ATOM 674 O O . ALA A 1 88 ? -10.056 0.268 -26.221 1.00 88.19 88 ALA A O 1
ATOM 675 N N . ALA A 1 89 ? -8.847 1.023 -24.500 1.00 91.31 89 ALA A N 1
ATOM 676 C CA . ALA A 1 89 ? -7.648 0.242 -24.764 1.00 91.31 89 ALA A CA 1
ATOM 677 C C . ALA A 1 89 ? -6.904 -0.031 -23.455 1.00 91.31 89 ALA A C 1
ATOM 679 O O . ALA A 1 89 ? -6.799 0.852 -22.597 1.00 91.31 89 ALA A O 1
ATOM 680 N N . CYS A 1 90 ? -6.350 -1.239 -23.325 1.00 93.06 90 CYS A N 1
ATOM 681 C CA . CYS A 1 90 ? -5.460 -1.572 -22.220 1.00 93.06 90 CYS A CA 1
ATOM 682 C C . CYS A 1 90 ? -4.187 -0.713 -22.289 1.00 93.06 90 CYS A C 1
ATOM 684 O O . CYS A 1 90 ? -3.385 -0.804 -23.227 1.00 93.06 90 CYS A O 1
ATOM 686 N N . GLY A 1 91 ? -4.019 0.133 -21.277 1.00 89.62 91 GLY A N 1
ATOM 687 C CA . GLY A 1 91 ? -2.808 0.895 -21.021 1.00 89.62 91 GLY A CA 1
ATOM 688 C C . GLY A 1 91 ? -1.733 0.045 -20.351 1.00 89.62 91 GLY A C 1
ATOM 689 O O . GLY A 1 91 ? -1.846 -1.170 -20.221 1.00 89.62 91 GLY A O 1
ATOM 690 N N . GLY A 1 92 ? -0.650 0.692 -19.936 1.00 90.38 92 GLY A N 1
ATOM 691 C CA . GLY A 1 92 ? 0.445 0.031 -19.237 1.00 90.38 92 GLY A CA 1
ATOM 692 C C . GLY A 1 92 ? 1.631 0.963 -19.045 1.00 90.38 92 GLY A C 1
ATOM 693 O O . GLY A 1 92 ? 1.573 2.147 -19.380 1.00 90.38 92 GLY A O 1
ATOM 694 N N . SER A 1 93 ? 2.719 0.428 -18.505 1.00 92.81 93 SER A N 1
ATOM 695 C CA . SER A 1 93 ? 3.930 1.201 -18.239 1.00 92.81 93 SER A CA 1
ATOM 696 C C . SER A 1 93 ? 4.986 1.000 -19.320 1.00 92.81 93 SER A C 1
ATOM 698 O O . SER A 1 93 ? 5.213 -0.120 -19.772 1.00 92.81 93 SER A O 1
ATOM 700 N N . GLY A 1 94 ? 5.680 2.080 -19.688 1.00 92.81 94 GLY A N 1
ATOM 701 C CA . GLY A 1 94 ? 6.881 2.018 -20.524 1.00 92.81 94 GLY A CA 1
ATOM 702 C C . GLY A 1 94 ? 8.142 1.564 -19.774 1.00 92.81 94 GLY A C 1
ATOM 703 O O . GLY A 1 94 ? 9.156 1.333 -20.426 1.00 92.81 94 GLY A O 1
ATOM 704 N N . THR A 1 95 ? 8.106 1.455 -18.439 1.00 95.75 95 THR A N 1
ATOM 705 C CA . THR A 1 95 ? 9.081 0.671 -17.659 1.00 95.75 95 THR A CA 1
ATOM 706 C C . THR A 1 95 ? 8.619 -0.772 -17.706 1.00 95.75 95 THR A C 1
ATOM 708 O O . THR A 1 95 ? 7.650 -1.133 -17.022 1.00 95.75 95 THR A O 1
ATOM 711 N N . ALA A 1 96 ? 9.271 -1.561 -18.556 1.00 94.12 96 ALA A N 1
ATOM 712 C CA . ALA A 1 96 ? 8.732 -2.829 -19.015 1.00 94.12 96 ALA A CA 1
ATOM 713 C C . ALA A 1 96 ? 9.699 -4.001 -18.878 1.00 94.12 96 ALA A C 1
ATOM 715 O O . ALA A 1 96 ? 10.833 -3.828 -18.437 1.00 94.12 96 ALA A O 1
ATOM 716 N N . ASN A 1 97 ? 9.196 -5.193 -19.196 1.00 93.12 97 ASN A N 1
ATOM 717 C CA . ASN A 1 97 ? 9.965 -6.422 -19.277 1.00 93.12 97 ASN A CA 1
ATOM 718 C C . ASN A 1 97 ? 9.696 -7.112 -20.631 1.00 93.12 97 ASN A C 1
ATOM 720 O O . ASN A 1 97 ? 8.528 -7.414 -20.897 1.00 93.12 97 ASN A O 1
ATOM 724 N N . PRO A 1 98 ? 10.715 -7.367 -21.470 1.00 92.88 98 PRO A N 1
ATOM 725 C CA . PRO A 1 98 ? 12.100 -6.898 -21.344 1.00 92.88 98 PRO A CA 1
ATOM 726 C C . PRO A 1 98 ? 12.215 -5.370 -21.240 1.00 92.88 98 PRO A C 1
ATOM 728 O O . PRO A 1 98 ? 11.265 -4.632 -21.524 1.00 92.88 98 PRO A O 1
ATOM 731 N N . GLY A 1 99 ? 13.370 -4.882 -20.795 1.00 95.06 99 GLY A N 1
ATOM 732 C CA . GLY A 1 99 ? 13.611 -3.447 -20.627 1.00 95.06 99 GLY A CA 1
ATOM 733 C C . GLY A 1 99 ? 13.656 -2.669 -21.946 1.00 95.06 99 GLY A C 1
ATOM 734 O O . GLY A 1 99 ? 13.832 -3.231 -23.030 1.00 95.06 99 GLY A O 1
ATOM 735 N N . ARG A 1 100 ? 13.537 -1.341 -21.853 1.00 96.00 100 ARG A N 1
ATOM 736 C CA . ARG A 1 100 ? 13.885 -0.420 -22.947 1.00 96.00 100 ARG A CA 1
ATOM 737 C C . ARG A 1 100 ? 14.908 0.616 -22.494 1.00 96.00 100 ARG A C 1
ATOM 739 O O . ARG A 1 100 ? 15.040 0.912 -21.307 1.00 96.00 100 ARG A O 1
ATOM 746 N N . PHE A 1 101 ? 15.549 1.234 -23.474 1.00 97.75 101 PHE A N 1
ATOM 747 C CA . PHE A 1 101 ? 16.613 2.208 -23.285 1.00 97.75 101 PHE A CA 1
ATOM 748 C C . PHE A 1 101 ? 16.303 3.465 -24.082 1.00 97.75 101 PHE A C 1
ATOM 750 O O . PHE A 1 101 ? 16.059 3.382 -25.285 1.00 97.75 101 PHE A O 1
ATOM 757 N N . THR A 1 102 ? 16.317 4.631 -23.438 1.00 97.56 102 THR A N 1
ATOM 758 C CA . THR A 1 102 ? 16.341 5.904 -24.170 1.00 97.56 102 THR A CA 1
ATOM 759 C C . THR A 1 102 ? 17.795 6.316 -24.349 1.00 97.56 102 THR A C 1
ATOM 761 O O . THR A 1 102 ? 18.468 6.605 -23.366 1.00 97.56 102 THR A O 1
ATOM 764 N N . VAL A 1 103 ? 18.288 6.306 -25.585 1.00 97.75 103 VAL A N 1
ATOM 765 C CA . VAL A 1 103 ? 19.708 6.503 -25.902 1.00 97.75 103 VAL A CA 1
ATOM 766 C C . VAL A 1 103 ? 19.909 7.871 -26.538 1.00 97.75 103 VAL A C 1
ATOM 768 O O . VAL A 1 103 ? 19.413 8.134 -27.636 1.00 97.75 103 VAL A O 1
ATOM 771 N N . ASN A 1 104 ? 20.664 8.733 -25.866 1.00 97.19 104 ASN A N 1
ATOM 772 C CA . ASN A 1 104 ? 21.057 10.053 -26.345 1.00 97.19 104 ASN A CA 1
ATOM 773 C C . ASN A 1 104 ? 22.572 10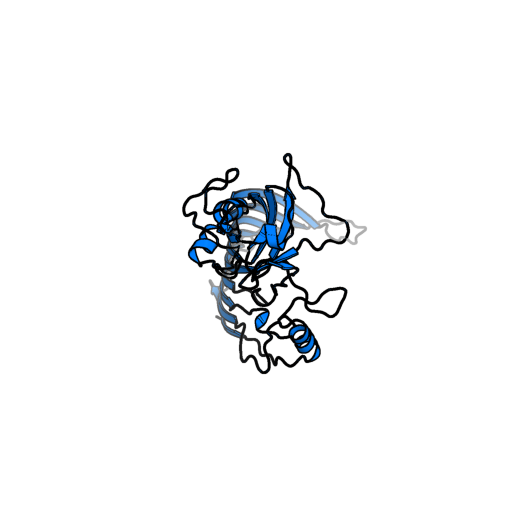.144 -26.529 1.00 97.19 104 ASN A C 1
ATOM 775 O O . ASN A 1 104 ? 23.342 9.469 -25.848 1.00 97.19 104 ASN A O 1
ATOM 779 N N . GLN A 1 105 ? 23.002 11.018 -27.435 1.00 97.12 105 GLN A N 1
ATOM 780 C CA . GLN A 1 105 ? 24.417 11.355 -27.576 1.00 97.12 105 GLN A CA 1
ATOM 781 C C . GLN A 1 105 ? 24.878 12.165 -26.357 1.00 97.12 105 GLN A C 1
ATOM 783 O O . GLN A 1 105 ? 24.094 12.935 -25.794 1.00 97.12 105 GLN A O 1
ATOM 788 N N . TYR A 1 106 ? 26.138 12.011 -25.955 1.00 97.19 106 TYR A N 1
ATOM 789 C CA . TYR A 1 106 ? 26.701 12.723 -24.809 1.00 97.19 106 TYR A CA 1
ATOM 790 C C . TYR A 1 106 ? 28.116 13.216 -25.114 1.00 97.19 106 TYR A C 1
ATOM 792 O O . TYR A 1 106 ? 28.981 12.445 -25.528 1.00 97.19 106 TYR A O 1
ATOM 800 N N . ALA A 1 107 ? 28.347 14.515 -24.930 1.00 96.00 107 ALA A N 1
ATOM 801 C CA . ALA A 1 107 ? 29.648 15.149 -25.119 1.00 96.00 107 ALA A CA 1
ATOM 802 C C . ALA A 1 107 ? 29.766 16.393 -24.236 1.00 96.00 107 ALA A C 1
ATOM 804 O O . ALA A 1 107 ? 28.770 17.048 -23.938 1.00 96.00 107 ALA A O 1
ATOM 805 N N . ASN A 1 108 ? 30.993 16.743 -23.840 1.00 94.06 108 ASN A N 1
ATOM 806 C CA . ASN A 1 108 ? 31.290 17.956 -23.065 1.00 94.06 108 ASN A CA 1
ATOM 807 C C . ASN A 1 108 ? 30.437 18.105 -21.787 1.00 94.06 108 ASN A C 1
ATOM 809 O O . ASN A 1 108 ? 30.051 19.213 -21.422 1.00 94.06 108 ASN A O 1
ATOM 813 N N . GLY A 1 109 ? 30.121 16.989 -21.119 1.00 92.50 109 GLY A N 1
ATOM 814 C CA . GLY A 1 109 ? 29.331 16.989 -19.884 1.00 92.50 109 GLY A CA 1
ATOM 815 C C . GLY A 1 109 ? 27.823 17.196 -20.074 1.00 92.50 109 GLY A C 1
ATOM 816 O O . GLY A 1 109 ? 27.143 17.520 -19.104 1.00 92.50 109 GLY A O 1
ATOM 817 N N . GLY A 1 110 ? 27.288 17.030 -21.290 1.00 95.31 110 GLY A N 1
ATOM 818 C CA . GLY A 1 110 ? 25.862 17.214 -21.553 1.00 95.31 110 GLY A CA 1
ATOM 819 C C . GLY A 1 110 ? 25.300 16.360 -22.689 1.00 95.31 110 GLY A C 1
ATOM 820 O O . GLY A 1 110 ? 26.024 15.807 -23.519 1.00 95.31 110 GLY A O 1
ATOM 821 N N . VAL A 1 111 ? 23.967 16.269 -22.719 1.00 95.81 111 VAL A N 1
ATOM 822 C CA . VAL A 1 111 ? 23.215 15.604 -23.790 1.00 95.81 111 VAL A CA 1
ATOM 823 C C . VAL A 1 111 ? 23.323 16.407 -25.084 1.00 95.81 111 VAL A C 1
ATOM 825 O O . VAL A 1 111 ? 23.061 17.609 -25.109 1.00 95.81 111 VAL A O 1
ATOM 828 N N . VAL A 1 112 ? 23.656 15.721 -26.175 1.00 95.25 112 VAL A N 1
ATOM 829 C CA . VAL A 1 112 ? 23.623 16.265 -27.533 1.00 95.25 112 VAL A CA 1
ATOM 830 C C . VAL A 1 112 ? 22.332 15.804 -28.204 1.00 95.25 112 VAL A C 1
ATOM 832 O O . VAL A 1 112 ? 22.089 14.608 -28.381 1.00 95.25 112 VAL A O 1
ATOM 835 N N . ASN A 1 113 ? 21.485 16.766 -28.568 1.00 90.25 113 ASN A N 1
ATOM 836 C CA . ASN A 1 113 ? 20.167 16.481 -29.125 1.00 90.25 113 ASN A CA 1
ATOM 837 C C . ASN A 1 113 ? 20.261 15.727 -30.455 1.00 90.25 113 ASN A C 1
ATOM 839 O O . ASN A 1 113 ? 21.060 16.054 -31.335 1.00 90.25 113 ASN A O 1
ATOM 843 N N . TRP A 1 114 ? 19.388 14.738 -30.617 1.00 92.94 114 TRP A N 1
ATOM 844 C CA . TRP A 1 114 ? 19.145 14.134 -31.917 1.00 92.94 114 TRP A CA 1
ATOM 845 C C . TRP A 1 114 ? 18.439 15.115 -32.864 1.00 92.94 114 TRP A C 1
ATOM 847 O O . TRP A 1 114 ? 17.735 16.017 -32.400 1.00 92.94 114 TRP A O 1
ATOM 857 N N . PRO A 1 115 ? 18.548 14.914 -34.191 1.00 90.38 115 PRO A N 1
ATOM 858 C CA . PRO A 1 115 ? 17.659 15.567 -35.141 1.00 90.38 115 PRO A CA 1
ATOM 859 C C . PRO A 1 115 ? 16.189 15.347 -34.764 1.00 90.38 115 PRO A C 1
ATOM 861 O O . PRO A 1 115 ? 15.808 14.270 -34.289 1.00 90.38 115 PRO A O 1
ATOM 864 N N . THR A 1 116 ? 15.361 16.366 -34.991 1.00 89.62 116 THR A N 1
ATOM 865 C CA . THR A 1 116 ? 13.925 16.317 -34.703 1.00 89.62 116 THR A CA 1
ATOM 866 C C . THR A 1 116 ? 13.280 15.084 -35.338 1.00 89.62 116 THR A C 1
ATOM 868 O O . THR A 1 116 ? 13.505 14.787 -36.509 1.00 89.62 116 THR A O 1
ATOM 871 N N . GLY A 1 117 ? 12.465 14.369 -34.560 1.00 85.38 117 GLY A N 1
ATOM 872 C CA . GLY A 1 117 ? 11.728 13.191 -35.025 1.00 85.38 117 GLY A CA 1
ATOM 873 C C . GLY A 1 117 ? 12.469 11.858 -34.887 1.00 85.38 117 GLY A C 1
ATOM 874 O O . GLY A 1 117 ? 11.872 10.818 -35.162 1.00 85.38 117 GLY A O 1
ATOM 875 N N . LYS A 1 118 ? 13.727 11.837 -34.421 1.00 90.00 118 LYS A N 1
ATOM 876 C CA . LYS A 1 118 ? 14.407 10.570 -34.120 1.00 90.00 118 LYS A CA 1
ATOM 877 C C . LYS A 1 118 ? 13.747 9.856 -32.938 1.00 90.00 118 LYS A C 1
ATOM 879 O O . LYS A 1 118 ? 13.642 10.406 -31.843 1.00 90.00 118 LYS A O 1
ATOM 884 N N . ASN A 1 119 ? 13.378 8.592 -33.140 1.00 93.31 119 ASN A N 1
ATOM 885 C CA . ASN A 1 119 ? 13.038 7.706 -32.035 1.00 93.31 119 ASN A CA 1
ATOM 886 C C . ASN A 1 119 ? 14.326 7.295 -31.306 1.00 93.31 119 ASN A C 1
ATOM 888 O O . ASN A 1 119 ? 15.184 6.616 -31.869 1.00 93.31 119 ASN A O 1
ATOM 892 N N . ALA A 1 120 ? 14.463 7.724 -30.055 1.00 95.38 120 ALA A N 1
ATOM 893 C CA . ALA A 1 120 ? 15.607 7.401 -29.207 1.00 95.38 120 ALA A CA 1
ATOM 894 C C . ALA A 1 120 ? 15.366 6.170 -28.317 1.00 95.38 120 ALA A C 1
ATOM 896 O O . ALA A 1 120 ? 16.197 5.876 -27.466 1.00 95.38 120 ALA A O 1
ATOM 897 N N . ASN A 1 121 ? 14.237 5.470 -28.471 1.00 97.06 121 ASN A N 1
ATOM 898 C CA . ASN A 1 121 ? 13.920 4.286 -27.678 1.00 97.06 121 ASN A CA 1
ATOM 899 C C . ASN A 1 121 ? 14.349 3.016 -28.391 1.00 97.06 121 ASN A C 1
ATOM 901 O O . ASN A 1 121 ? 13.938 2.787 -29.532 1.00 97.06 121 ASN A O 1
ATOM 905 N N . TYR A 1 122 ? 15.122 2.196 -27.688 1.00 97.25 122 TYR A N 1
ATOM 906 C CA . TYR A 1 122 ? 15.661 0.940 -28.176 1.00 97.25 122 TYR A CA 1
ATOM 907 C C . TYR A 1 122 ? 15.343 -0.203 -27.220 1.00 97.25 122 TYR A C 1
ATOM 909 O O . TYR A 1 122 ? 15.259 -0.017 -26.005 1.00 97.25 122 TYR A O 1
ATOM 917 N N . VAL A 1 123 ? 15.191 -1.393 -27.784 1.00 97.00 123 VAL A N 1
ATOM 918 C CA . VAL A 1 123 ? 14.986 -2.649 -27.065 1.00 97.00 123 VAL A CA 1
ATOM 919 C C . VAL A 1 123 ? 15.978 -3.686 -27.566 1.00 97.00 123 VAL A C 1
ATOM 921 O O . VAL A 1 123 ? 16.334 -3.688 -28.747 1.00 97.00 123 VAL A O 1
ATOM 924 N N . TRP A 1 124 ? 16.404 -4.573 -26.675 1.00 96.12 124 TRP A N 1
ATOM 925 C CA . TRP A 1 124 ? 17.189 -5.746 -27.037 1.00 96.12 124 TRP A CA 1
ATOM 926 C C . TRP A 1 124 ? 16.272 -6.818 -27.644 1.00 96.12 124 TRP A C 1
ATOM 928 O O . TRP A 1 124 ? 15.222 -7.130 -27.079 1.00 96.12 124 TRP A O 1
ATOM 938 N N . ASN A 1 125 ? 16.647 -7.372 -28.801 1.00 93.62 125 ASN A N 1
ATOM 939 C CA . ASN A 1 125 ? 15.881 -8.425 -29.489 1.00 93.62 125 ASN A CA 1
ATOM 940 C C . ASN A 1 125 ? 16.539 -9.820 -29.413 1.00 93.62 125 ASN A C 1
ATOM 942 O O . ASN A 1 125 ? 16.125 -10.732 -30.126 1.00 93.62 125 ASN A O 1
ATOM 946 N N . GLY A 1 126 ? 17.587 -9.980 -28.596 1.00 93.25 126 GLY A N 1
ATOM 947 C CA . GLY A 1 126 ? 18.389 -11.206 -28.510 1.00 93.25 126 GLY A CA 1
ATOM 948 C C . GLY A 1 126 ? 19.677 -11.192 -29.341 1.00 93.25 126 GLY A C 1
ATOM 949 O O . GLY A 1 126 ? 20.534 -12.049 -29.129 1.00 93.25 126 GLY A O 1
ATOM 950 N N . LYS A 1 127 ? 19.840 -10.231 -30.260 1.00 93.81 127 LYS A N 1
ATOM 951 C CA . LYS A 1 127 ? 21.030 -10.103 -31.118 1.00 93.81 127 LYS A CA 1
ATOM 952 C C . LYS A 1 127 ? 21.602 -8.690 -31.156 1.00 93.81 127 LYS A C 1
ATOM 954 O O . LYS A 1 127 ? 22.821 -8.538 -31.146 1.00 93.81 127 LYS A O 1
ATOM 959 N N . ASN A 1 128 ? 20.743 -7.687 -31.276 1.00 96.00 128 ASN A N 1
ATOM 960 C CA . ASN A 1 128 ? 21.123 -6.284 -31.353 1.00 96.00 128 ASN A CA 1
ATOM 961 C C . ASN A 1 128 ? 20.030 -5.391 -30.751 1.00 96.00 128 ASN A C 1
ATOM 963 O O . ASN A 1 128 ? 18.957 -5.861 -30.351 1.00 96.00 128 ASN A O 1
ATOM 967 N N . TYR A 1 129 ? 20.312 -4.095 -30.677 1.00 97.12 129 TYR A N 1
ATOM 968 C CA . TYR A 1 129 ? 19.339 -3.100 -30.256 1.00 97.12 129 TYR A CA 1
ATOM 969 C C . TYR A 1 129 ? 18.586 -2.566 -31.469 1.00 97.12 129 TYR A C 1
ATOM 971 O O . TYR A 1 129 ? 19.168 -2.237 -32.498 1.00 97.12 129 TYR A O 1
ATOM 979 N N . GLN A 1 130 ? 17.268 -2.463 -31.351 1.00 96.50 130 GLN A N 1
ATOM 980 C CA . GLN A 1 130 ? 16.415 -1.918 -32.405 1.00 96.50 130 GLN A CA 1
ATOM 981 C C . GLN A 1 130 ? 15.418 -0.936 -31.817 1.00 96.50 130 GLN A C 1
ATOM 983 O O . GLN A 1 130 ? 15.078 -1.026 -30.636 1.00 96.50 130 GLN A O 1
ATOM 988 N N . ASN A 1 131 ? 14.920 -0.011 -32.636 1.00 96.50 131 ASN A N 1
ATOM 989 C CA . ASN A 1 131 ? 13.902 0.916 -32.174 1.00 96.50 131 ASN A CA 1
ATOM 990 C C . ASN A 1 131 ? 12.647 0.176 -31.708 1.00 96.50 131 ASN A C 1
ATOM 992 O O . ASN A 1 131 ? 12.088 -0.643 -32.435 1.00 96.50 131 ASN A O 1
ATOM 996 N N . GLY A 1 132 ? 12.183 0.497 -30.505 1.00 93.75 132 GLY A N 1
ATOM 997 C CA . GLY A 1 132 ? 11.017 -0.161 -29.942 1.00 93.75 132 GLY A CA 1
ATOM 998 C C . GLY A 1 132 ? 10.696 0.289 -28.529 1.00 93.75 132 GLY A C 1
ATOM 999 O O . GLY A 1 132 ? 11.474 0.967 -27.858 1.00 93.75 132 GLY A O 1
ATOM 1000 N N . THR A 1 133 ? 9.512 -0.110 -28.088 1.00 91.44 133 THR A N 1
ATOM 1001 C CA . THR A 1 133 ? 9.037 0.055 -26.718 1.00 91.44 133 THR A CA 1
ATOM 1002 C C . THR A 1 133 ? 8.201 -1.161 -26.361 1.00 91.44 133 THR A C 1
ATOM 1004 O O . THR A 1 133 ? 7.313 -1.530 -27.131 1.00 91.44 133 THR A O 1
ATOM 1007 N N . TYR A 1 134 ? 8.425 -1.729 -25.185 1.00 91.12 134 TYR A N 1
ATOM 1008 C CA . TYR A 1 134 ? 7.499 -2.688 -24.597 1.00 91.12 134 TYR A CA 1
ATOM 1009 C C . TYR A 1 134 ? 6.520 -1.970 -23.675 1.00 91.12 134 TYR A C 1
ATOM 1011 O O . TYR A 1 134 ? 6.804 -0.883 -23.164 1.00 91.12 134 TYR A O 1
ATOM 1019 N N . LEU A 1 135 ? 5.356 -2.582 -23.479 1.00 90.88 135 LEU A N 1
ATOM 1020 C CA . LEU A 1 135 ? 4.359 -2.107 -22.538 1.00 90.88 135 LEU A CA 1
ATOM 1021 C C . LEU A 1 135 ? 4.132 -3.179 -21.478 1.00 90.88 135 LEU A C 1
ATOM 1023 O O . LEU A 1 135 ? 3.799 -4.314 -21.805 1.00 90.88 135 LEU A O 1
ATOM 1027 N N . TYR A 1 136 ? 4.287 -2.802 -20.215 1.00 94.62 136 TYR A N 1
ATOM 1028 C CA . TYR A 1 136 ? 4.064 -3.691 -19.086 1.00 94.62 136 TYR A CA 1
ATOM 1029 C C . TYR A 1 136 ? 2.667 -3.528 -18.506 1.00 94.62 136 TYR A C 1
ATOM 1031 O O . TYR A 1 136 ? 2.269 -2.415 -18.140 1.00 94.62 136 TYR A O 1
ATOM 1039 N N . ASN A 1 137 ? 1.947 -4.643 -18.399 1.00 94.88 137 ASN A N 1
ATOM 1040 C CA . ASN A 1 137 ? 0.663 -4.688 -17.723 1.00 94.88 137 ASN A CA 1
ATOM 1041 C C . ASN A 1 137 ? 0.876 -4.779 -16.211 1.00 94.88 137 ASN A C 1
ATOM 1043 O O . ASN A 1 137 ? 1.155 -5.846 -15.678 1.00 94.88 137 ASN A O 1
ATOM 1047 N N . TYR A 1 138 ? 0.737 -3.653 -15.521 1.00 94.75 138 TYR A N 1
ATOM 1048 C CA . TYR A 1 138 ? 0.907 -3.602 -14.074 1.00 94.75 138 TYR A CA 1
ATOM 1049 C C . TYR A 1 138 ? -0.359 -3.997 -13.305 1.00 94.75 138 TYR A C 1
ATOM 1051 O O . TYR A 1 138 ? -0.281 -4.126 -12.092 1.00 94.75 138 TYR A O 1
ATOM 1059 N N . ALA A 1 139 ? -1.521 -4.153 -13.954 1.00 94.94 139 ALA A N 1
ATOM 1060 C CA . ALA A 1 139 ? -2.785 -4.416 -13.260 1.00 94.94 139 ALA A CA 1
ATOM 1061 C C . ALA A 1 139 ? -2.859 -5.800 -12.578 1.00 94.94 139 ALA A C 1
ATOM 1063 O O . ALA A 1 139 ? -3.169 -5.812 -11.384 1.00 94.94 139 ALA A O 1
ATOM 1064 N N . PRO A 1 140 ? -2.525 -6.927 -13.255 1.00 95.31 140 PRO A N 1
ATOM 1065 C CA . PRO A 1 140 ? -2.833 -8.287 -12.800 1.00 95.31 140 PRO A CA 1
ATOM 1066 C C . PRO A 1 140 ? -2.367 -8.602 -11.381 1.00 95.31 140 PRO A C 1
ATOM 1068 O O . PRO A 1 140 ? -3.075 -9.252 -10.620 1.00 95.31 140 PRO A O 1
ATOM 1071 N N . ILE A 1 141 ? -1.178 -8.122 -11.028 1.00 93.75 141 ILE A N 1
ATOM 1072 C CA . ILE A 1 141 ? -0.513 -8.436 -9.768 1.00 93.75 141 ILE A CA 1
ATOM 1073 C C . ILE A 1 141 ? -1.029 -7.604 -8.585 1.00 93.75 141 ILE A C 1
ATOM 1075 O O . ILE A 1 141 ? -0.714 -7.917 -7.444 1.00 93.75 141 ILE A O 1
ATOM 1079 N N . ASN A 1 142 ? -1.820 -6.549 -8.794 1.00 95.06 142 ASN A N 1
ATOM 1080 C CA . ASN A 1 142 ? -2.368 -5.794 -7.662 1.00 95.06 142 ASN A CA 1
ATOM 1081 C C . ASN A 1 142 ? -3.539 -6.544 -7.024 1.00 95.06 142 ASN A C 1
ATOM 1083 O O . ASN A 1 142 ? -4.266 -7.284 -7.690 1.00 95.06 142 ASN A O 1
ATOM 1087 N N . PHE A 1 143 ? -3.768 -6.288 -5.739 1.00 95.50 143 PHE A N 1
ATOM 1088 C CA . PHE A 1 143 ? -4.951 -6.791 -5.054 1.00 95.50 143 PHE A CA 1
ATOM 1089 C C . PHE A 1 143 ? -6.228 -6.110 -5.568 1.00 95.50 143 PHE A C 1
ATOM 1091 O O . PHE A 1 143 ? -6.313 -4.885 -5.651 1.00 95.50 143 PHE A O 1
ATOM 1098 N N . TYR A 1 144 ? -7.237 -6.922 -5.859 1.00 93.38 144 TYR A N 1
ATOM 1099 C CA . TYR A 1 144 ? -8.646 -6.551 -5.910 1.00 93.38 144 TYR A CA 1
ATOM 1100 C C . TYR A 1 144 ? -9.260 -6.574 -4.497 1.00 93.38 144 TYR A C 1
ATOM 1102 O O . TYR A 1 144 ? -9.935 -5.632 -4.090 1.00 93.38 144 TYR A O 1
ATOM 1110 N N . GLN A 1 145 ? -8.941 -7.611 -3.711 1.00 95.44 145 GLN A N 1
ATOM 1111 C CA . GLN A 1 145 ? -9.159 -7.681 -2.264 1.00 95.44 145 GLN A CA 1
ATOM 1112 C C . GLN A 1 145 ? -7.811 -7.873 -1.574 1.00 95.44 145 GLN A C 1
ATOM 1114 O O . GLN A 1 145 ? -7.050 -8.774 -1.921 1.00 95.44 145 GLN A O 1
ATOM 1119 N N . ARG A 1 146 ? -7.514 -7.028 -0.583 1.00 96.12 146 ARG A N 1
ATOM 1120 C CA . ARG A 1 146 ? -6.303 -7.178 0.231 1.00 96.12 146 ARG A CA 1
ATOM 1121 C C . ARG A 1 146 ? -6.479 -8.302 1.250 1.00 96.12 146 ARG A C 1
ATOM 1123 O O . ARG A 1 146 ? -7.561 -8.384 1.841 1.00 96.12 146 ARG A O 1
ATOM 1130 N N . PRO A 1 147 ? -5.421 -9.074 1.536 1.00 96.50 147 PRO A N 1
ATOM 1131 C CA . PRO A 1 147 ? -5.431 -9.959 2.681 1.00 96.50 147 PRO A CA 1
ATOM 1132 C C . PRO A 1 147 ? -5.462 -9.134 3.976 1.00 96.50 147 PRO A C 1
ATOM 1134 O O . PRO A 1 147 ? -4.854 -8.059 4.085 1.00 96.50 147 PRO A O 1
ATOM 1137 N N . ASP A 1 148 ? -6.217 -9.617 4.953 1.00 96.06 148 ASP A N 1
ATOM 1138 C CA . ASP A 1 148 ? -6.450 -8.930 6.224 1.00 96.06 148 ASP A CA 1
ATOM 1139 C C . ASP A 1 148 ? -6.702 -9.957 7.322 1.00 96.06 148 ASP A C 1
ATOM 1141 O O . ASP A 1 148 ? -7.573 -10.804 7.171 1.00 96.06 148 ASP A O 1
ATOM 1145 N N . ASN A 1 149 ? -5.988 -9.854 8.437 1.00 98.31 149 ASN A N 1
ATOM 1146 C CA . ASN A 1 149 ? -6.270 -10.607 9.652 1.00 98.31 149 ASN A CA 1
ATOM 1147 C C . ASN A 1 149 ? -6.567 -9.604 10.765 1.00 98.31 149 ASN A C 1
ATOM 1149 O O . ASN A 1 149 ? -5.752 -8.722 11.043 1.00 98.31 149 ASN A O 1
ATOM 1153 N N . ARG A 1 150 ? -7.754 -9.692 11.363 1.00 98.31 150 ARG A N 1
ATOM 1154 C CA . ARG A 1 150 ? -8.248 -8.711 12.327 1.00 98.31 150 ARG A CA 1
ATOM 1155 C C . ARG A 1 150 ? -8.863 -9.395 13.532 1.00 98.31 150 ARG A C 1
ATOM 1157 O O . ARG A 1 150 ? -9.834 -10.138 13.404 1.00 98.31 150 ARG A O 1
ATOM 1164 N N . VAL A 1 151 ? -8.365 -9.041 14.709 1.00 98.69 151 VAL A N 1
ATOM 1165 C CA . VAL A 1 151 ? -8.943 -9.405 15.999 1.00 98.69 151 VAL A CA 1
ATOM 1166 C C . VAL A 1 151 ? -9.449 -8.140 16.672 1.00 98.69 151 VAL A C 1
ATOM 1168 O O . VAL A 1 151 ? -8.718 -7.161 16.801 1.00 98.69 151 VAL A O 1
ATOM 1171 N N . THR A 1 152 ? -10.701 -8.151 17.116 1.00 98.69 152 THR A N 1
ATOM 1172 C CA . THR A 1 152 ? -11.226 -7.112 18.007 1.00 98.69 152 THR A CA 1
ATOM 1173 C C . THR A 1 152 ? -11.768 -7.759 19.259 1.00 98.69 152 THR A C 1
ATOM 1175 O O . THR A 1 152 ? -12.311 -8.859 19.205 1.00 98.69 152 THR A O 1
ATOM 1178 N N . ALA A 1 153 ? -11.603 -7.097 20.391 1.00 98.75 153 ALA A N 1
ATOM 1179 C CA . ALA A 1 153 ? -12.183 -7.543 21.641 1.00 98.75 153 ALA A CA 1
ATOM 1180 C C . ALA A 1 153 ? -12.692 -6.342 22.420 1.00 98.75 153 ALA A C 1
ATOM 1182 O O . ALA A 1 153 ? -12.183 -5.227 22.280 1.00 98.75 153 ALA A O 1
ATOM 1183 N N . GLY A 1 154 ? -13.673 -6.578 23.273 1.00 98.56 154 GLY A N 1
ATOM 1184 C CA . GLY A 1 154 ? -14.116 -5.559 24.197 1.00 98.56 154 GLY A CA 1
ATOM 1185 C C . GLY A 1 154 ? -14.805 -6.128 25.413 1.00 98.56 154 GLY A C 1
ATOM 1186 O O . GLY A 1 154 ? -15.148 -7.308 25.482 1.00 98.56 154 GLY A O 1
ATOM 1187 N N . PHE A 1 155 ? -14.947 -5.264 26.403 1.00 98.69 155 PHE A N 1
ATOM 1188 C CA . PHE A 1 155 ? -15.547 -5.569 27.684 1.00 98.69 155 PHE A CA 1
ATOM 1189 C C . PHE A 1 155 ? -16.215 -4.315 28.224 1.00 98.69 155 PHE A C 1
ATOM 1191 O O . PHE A 1 155 ? -15.630 -3.239 28.189 1.00 98.69 155 PHE A O 1
ATOM 1198 N N . MET A 1 156 ? -17.426 -4.449 28.737 1.00 98.62 156 MET A N 1
ATOM 1199 C CA . MET A 1 156 ? -18.159 -3.385 29.399 1.00 98.62 156 MET A CA 1
ATOM 1200 C C . MET A 1 156 ? -18.798 -3.951 30.659 1.00 98.62 156 MET A C 1
ATOM 1202 O O . MET A 1 156 ? -19.366 -5.044 30.627 1.00 98.62 156 MET A O 1
ATOM 1206 N N . ALA A 1 157 ? -18.725 -3.216 31.762 1.00 98.75 157 ALA A N 1
ATOM 1207 C CA . ALA A 1 157 ? -19.416 -3.578 32.988 1.00 98.75 157 ALA A CA 1
ATOM 1208 C C . ALA A 1 157 ? -19.894 -2.344 33.748 1.00 98.75 157 ALA A C 1
ATOM 1210 O O . ALA A 1 157 ? -19.231 -1.310 33.743 1.00 98.75 157 ALA A O 1
ATOM 1211 N N . SER A 1 158 ? -21.023 -2.477 34.436 1.00 98.62 158 SER A N 1
ATOM 1212 C CA . SER A 1 158 ? -21.562 -1.481 35.359 1.00 98.62 158 SER A CA 1
ATOM 1213 C C . SER A 1 158 ? -22.169 -2.153 36.583 1.00 98.62 158 SER A C 1
ATOM 1215 O O . SER A 1 158 ? -22.595 -3.309 36.514 1.00 98.62 158 SER A O 1
ATOM 1217 N N . TYR A 1 159 ? -22.213 -1.432 37.701 1.00 98.56 159 TYR A N 1
ATOM 1218 C CA . TYR A 1 159 ? -22.800 -1.928 38.941 1.00 98.56 159 TYR A CA 1
ATOM 1219 C C . TYR A 1 159 ? -23.500 -0.810 39.710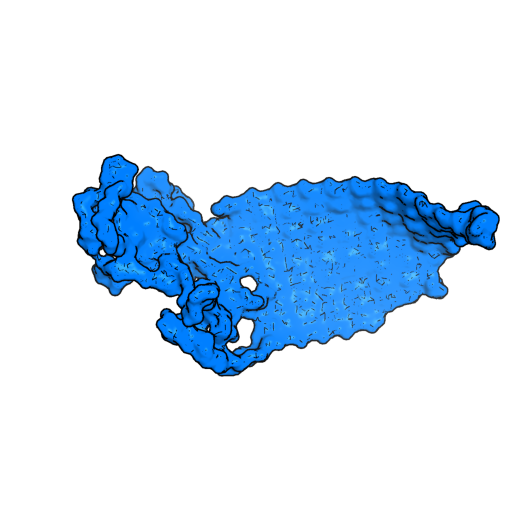 1.00 98.56 159 TYR A C 1
ATOM 1221 O O . TYR A 1 159 ? -22.853 0.153 40.104 1.00 98.56 159 TYR A O 1
ATOM 1229 N N . ASP A 1 160 ? -24.795 -0.957 39.955 1.00 98.19 160 ASP A N 1
ATOM 1230 C CA . ASP A 1 160 ? -25.614 -0.024 40.720 1.00 98.19 160 ASP A CA 1
ATOM 1231 C C . ASP A 1 160 ? -25.404 -0.253 42.220 1.00 98.19 160 ASP A C 1
ATOM 1233 O O . ASP A 1 160 ? -25.914 -1.205 42.820 1.00 98.19 160 ASP A O 1
ATOM 1237 N N . ILE A 1 161 ? -24.633 0.633 42.852 1.00 97.44 161 ILE A N 1
ATOM 1238 C CA . ILE A 1 161 ? -24.443 0.610 44.3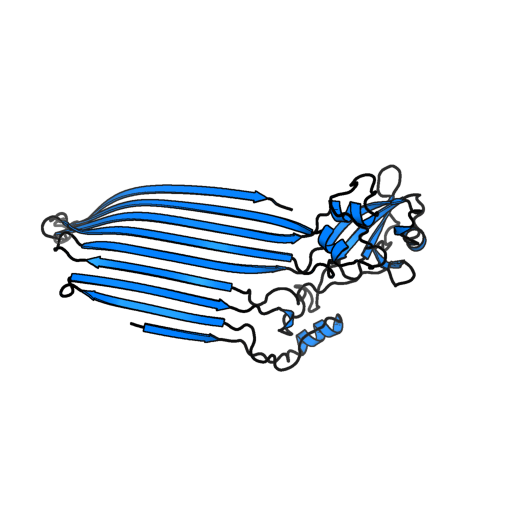07 1.00 97.44 161 ILE A CA 1
ATOM 1239 C C . ILE A 1 161 ? -25.699 1.176 44.976 1.00 97.44 161 ILE A C 1
ATOM 1241 O O . ILE A 1 161 ? -26.236 0.584 45.916 1.00 97.44 161 ILE A O 1
ATOM 1245 N N . ASN A 1 162 ? -26.137 2.338 44.489 1.00 95.38 162 ASN A N 1
ATOM 1246 C CA . ASN A 1 162 ? -27.331 3.079 44.884 1.00 95.38 162 ASN A CA 1
ATOM 1247 C C . ASN A 1 162 ? -27.638 4.154 43.822 1.00 95.38 162 ASN A C 1
ATOM 1249 O O . ASN A 1 162 ? -26.864 4.327 42.882 1.00 95.38 162 ASN A O 1
ATOM 1253 N N . ASP A 1 163 ? -28.709 4.924 44.020 1.00 94.31 163 ASP A N 1
ATOM 1254 C CA . ASP A 1 163 ? -29.163 5.978 43.096 1.00 94.31 163 ASP A CA 1
ATOM 1255 C C . ASP A 1 163 ? -28.109 7.066 42.803 1.00 94.31 163 ASP A C 1
ATOM 1257 O O . ASP A 1 163 ? -28.222 7.797 41.821 1.00 94.31 163 ASP A O 1
ATOM 1261 N N . TYR A 1 164 ? -27.074 7.187 43.637 1.00 96.31 164 TYR A N 1
ATOM 1262 C CA . TYR A 1 164 ? -26.025 8.204 43.537 1.00 96.31 164 TYR A CA 1
ATOM 1263 C C . TYR A 1 164 ? -24.719 7.672 42.931 1.00 96.31 164 TYR A C 1
ATOM 1265 O O . TYR A 1 164 ? -23.815 8.462 42.640 1.00 96.31 164 TYR A O 1
ATOM 1273 N N . ALA A 1 165 ? -24.578 6.354 42.765 1.00 97.81 165 ALA A N 1
ATOM 1274 C CA . ALA A 1 165 ? -23.316 5.742 42.369 1.00 97.81 165 ALA A CA 1
ATOM 1275 C C . ALA A 1 165 ? -23.497 4.435 41.583 1.00 97.81 165 ALA A C 1
ATOM 1277 O O . ALA A 1 165 ? -23.722 3.360 42.144 1.00 97.81 165 ALA A O 1
ATOM 1278 N N . THR A 1 166 ? -23.242 4.538 40.285 1.00 98.62 166 THR A N 1
ATOM 1279 C CA . THR A 1 166 ? -23.088 3.440 39.334 1.00 98.62 166 THR A CA 1
ATOM 1280 C C . THR A 1 166 ? -21.698 3.537 38.698 1.00 98.62 166 THR A C 1
ATOM 1282 O O . THR A 1 166 ? -21.525 4.228 37.684 1.00 98.62 166 THR A O 1
ATOM 1285 N N . PRO A 1 167 ? -20.659 2.910 39.283 1.00 98.75 167 PRO A N 1
ATOM 1286 C CA . PRO A 1 167 ? -19.386 2.721 38.602 1.00 98.75 167 PRO A CA 1
ATOM 1287 C C . PRO A 1 167 ? -19.550 1.906 37.317 1.00 98.75 167 PRO A C 1
ATOM 1289 O O . PRO A 1 167 ? -20.370 0.986 37.236 1.00 98.75 167 PRO A O 1
ATOM 1292 N N . TYR A 1 168 ? -18.722 2.218 36.325 1.00 98.81 168 TYR A N 1
ATOM 1293 C CA . TYR A 1 168 ? -18.650 1.491 35.069 1.00 98.81 168 TYR A CA 1
ATOM 1294 C C . TYR A 1 168 ? -17.228 1.446 34.506 1.00 98.81 168 TYR A C 1
ATOM 1296 O O . TYR A 1 168 ? -16.373 2.277 34.822 1.00 98.81 168 TYR A O 1
ATOM 1304 N N . VAL A 1 169 ? -16.984 0.462 33.646 1.00 98.81 169 VAL A N 1
ATOM 1305 C CA . VAL A 1 169 ? -15.748 0.308 32.881 1.00 98.81 169 VAL A CA 1
ATOM 1306 C C . VAL A 1 169 ? -16.070 -0.157 31.467 1.00 98.81 169 VAL A C 1
ATOM 1308 O O . VAL A 1 169 ? -16.951 -0.988 31.268 1.00 98.81 169 VAL A O 1
ATOM 1311 N N . GLU A 1 170 ? -15.330 0.357 30.495 1.00 98.62 170 GLU A N 1
ATOM 1312 C CA . GLU A 1 170 ? -15.358 -0.045 29.094 1.00 98.62 170 GLU A CA 1
ATOM 1313 C C . GLU A 1 170 ? -13.921 -0.251 28.620 1.00 98.62 170 GLU A C 1
ATOM 1315 O O . GLU A 1 170 ? -13.066 0.609 28.821 1.00 98.62 170 GLU A O 1
ATOM 1320 N N . ALA A 1 171 ? -13.635 -1.369 27.972 1.00 98.69 171 ALA A N 1
ATOM 1321 C CA . ALA A 1 171 ? -12.352 -1.661 27.360 1.00 98.69 171 ALA A CA 1
ATOM 1322 C C . ALA A 1 171 ? -12.570 -2.130 25.922 1.00 98.69 171 ALA A C 1
ATOM 1324 O O . ALA A 1 171 ? -13.480 -2.907 25.646 1.00 98.69 171 ALA A O 1
ATOM 1325 N N . MET A 1 172 ? -11.726 -1.663 25.008 1.00 98.44 172 MET A N 1
ATOM 1326 C CA . MET A 1 172 ? -11.724 -2.050 23.600 1.00 98.44 172 MET A CA 1
ATOM 1327 C C . MET A 1 172 ? -10.296 -2.321 23.143 1.00 98.44 172 MET A C 1
ATOM 1329 O O . MET A 1 172 ? -9.365 -1.623 23.550 1.00 98.44 172 MET A O 1
ATOM 1333 N N . PHE A 1 173 ? -10.143 -3.308 22.271 1.00 98.44 173 PHE A N 1
ATOM 1334 C CA . PHE A 1 173 ? -8.882 -3.759 21.703 1.00 98.44 173 PHE A CA 1
ATOM 1335 C C . PHE A 1 173 ? -9.059 -4.083 20.218 1.00 98.44 173 PHE A C 1
ATOM 1337 O O . PHE A 1 173 ? -10.077 -4.646 19.814 1.00 98.44 173 PHE A O 1
ATOM 1344 N N . LEU A 1 174 ? -8.054 -3.745 19.420 1.00 98.56 174 LEU A N 1
ATOM 1345 C CA . LEU A 1 174 ? -7.947 -4.055 18.002 1.00 98.56 174 LEU A CA 1
ATOM 1346 C C . LEU A 1 174 ? -6.499 -4.442 17.710 1.00 98.56 174 LEU A C 1
ATOM 1348 O O . LEU A 1 174 ? -5.593 -3.669 18.008 1.00 98.56 174 LEU A O 1
ATOM 1352 N N . GLU A 1 175 ? -6.317 -5.579 17.055 1.00 98.50 175 GLU A N 1
ATOM 1353 C CA . GLU A 1 175 ? -5.100 -5.929 16.327 1.00 98.50 175 GLU A CA 1
ATOM 1354 C C . GLU A 1 175 ? -5.490 -6.225 14.891 1.00 98.50 175 GLU A C 1
ATOM 1356 O O . GLU A 1 175 ? -6.465 -6.938 14.628 1.00 98.50 175 GLU A O 1
ATOM 1361 N N . ARG A 1 176 ? -4.740 -5.670 13.950 1.00 98.25 176 ARG A N 1
ATOM 1362 C CA . ARG A 1 176 ? -4.986 -5.868 12.532 1.00 98.25 176 ARG A CA 1
ATOM 1363 C C . ARG A 1 176 ? -3.670 -5.935 11.787 1.00 98.25 176 ARG A C 1
ATOM 1365 O O . ARG A 1 176 ? -2.820 -5.071 11.954 1.00 98.25 176 ARG A O 1
ATOM 1372 N N . ARG A 1 177 ? -3.548 -6.931 10.919 1.00 98.12 177 ARG A N 1
ATOM 1373 C CA . ARG A 1 177 ? -2.460 -7.050 9.952 1.00 98.12 177 ARG A CA 1
ATOM 1374 C C . ARG A 1 177 ? -3.042 -7.077 8.559 1.00 98.12 177 ARG A C 1
ATOM 1376 O O . ARG A 1 177 ? -3.990 -7.817 8.302 1.00 98.12 177 ARG A O 1
ATOM 1383 N N . SER A 1 178 ? -2.498 -6.280 7.657 1.00 97.31 178 SER A N 1
ATOM 1384 C CA . SER A 1 178 ? -2.922 -6.277 6.260 1.00 97.31 178 SER A CA 1
ATOM 1385 C C . SER A 1 178 ? -1.776 -5.825 5.379 1.00 97.31 178 SER A C 1
ATOM 1387 O O . SER A 1 178 ? -0.993 -4.964 5.771 1.00 97.31 178 SER A O 1
ATOM 1389 N N . SER A 1 179 ? -1.687 -6.382 4.177 1.00 96.00 179 SER A N 1
ATOM 1390 C CA . SER A 1 179 ? -0.721 -5.931 3.185 1.00 96.00 179 SER A CA 1
ATOM 1391 C C . SER A 1 179 ? -1.412 -5.251 2.013 1.00 96.00 179 SER A C 1
ATOM 1393 O O . SER A 1 179 ? -2.510 -5.602 1.579 1.00 96.00 179 SER A O 1
ATOM 1395 N N . THR A 1 180 ? -0.745 -4.232 1.498 1.00 94.12 180 THR A N 1
ATOM 1396 C CA . THR A 1 180 ? -0.969 -3.681 0.171 1.00 94.12 180 THR A CA 1
ATOM 1397 C C . THR A 1 180 ? 0.102 -4.215 -0.759 1.00 94.12 180 THR A C 1
ATOM 1399 O O . THR A 1 180 ? 1.224 -4.511 -0.345 1.00 94.12 180 THR A O 1
ATOM 1402 N N . GLN A 1 181 ? -0.261 -4.332 -2.028 1.00 93.12 181 GLN A N 1
ATOM 1403 C CA . GLN A 1 181 ? 0.653 -4.745 -3.070 1.00 93.12 181 GLN A CA 1
ATOM 1404 C C . GLN A 1 181 ? 0.477 -3.830 -4.267 1.00 93.12 181 GLN A C 1
ATOM 1406 O O . GLN A 1 181 ? -0.651 -3.556 -4.687 1.00 93.12 181 GLN A O 1
ATOM 1411 N N . ILE A 1 182 ? 1.606 -3.384 -4.800 1.00 91.44 182 ILE A N 1
ATOM 1412 C CA . ILE A 1 182 ? 1.693 -2.693 -6.076 1.00 91.44 182 ILE A CA 1
ATOM 1413 C C . ILE A 1 182 ? 2.568 -3.551 -6.995 1.00 91.44 182 ILE A C 1
ATOM 1415 O O . ILE A 1 182 ? 3.468 -4.253 -6.528 1.00 91.44 182 ILE A O 1
ATOM 1419 N N . ALA A 1 183 ? 2.328 -3.489 -8.306 1.00 94.25 183 ALA A N 1
ATOM 1420 C CA . ALA A 1 183 ? 3.212 -4.084 -9.307 1.00 94.25 183 ALA A CA 1
ATOM 1421 C C . ALA A 1 183 ? 4.691 -3.820 -9.030 1.00 94.25 183 ALA A C 1
ATOM 1423 O O . ALA A 1 183 ? 5.033 -2.801 -8.442 1.00 94.25 183 ALA A O 1
ATOM 1424 N N . GLU A 1 184 ? 5.553 -4.708 -9.494 1.00 95.88 184 GLU A N 1
ATOM 1425 C CA . GLU A 1 184 ? 7.000 -4.725 -9.300 1.00 95.88 184 GLU A CA 1
ATOM 1426 C C . GLU A 1 184 ? 7.635 -3.346 -9.503 1.00 95.88 184 GLU A C 1
ATOM 1428 O O . GLU A 1 184 ? 7.204 -2.563 -10.358 1.00 95.88 184 GLU A O 1
ATOM 1433 N N . SER A 1 185 ? 8.662 -3.030 -8.713 1.00 96.25 185 SER A N 1
ATOM 1434 C CA . SER A 1 185 ? 9.456 -1.813 -8.911 1.00 96.25 185 SER A CA 1
ATOM 1435 C C . SER A 1 185 ? 10.334 -1.933 -10.164 1.00 96.25 185 SER A C 1
ATOM 1437 O O . SER A 1 185 ? 10.143 -2.819 -11.001 1.00 96.25 185 SER A O 1
ATOM 1439 N N . GLY A 1 186 ? 11.284 -1.027 -10.355 1.00 96.00 186 GLY A N 1
ATOM 1440 C CA . GLY A 1 186 ? 12.196 -1.103 -11.486 1.00 96.00 186 GLY A CA 1
ATOM 1441 C C . GLY A 1 186 ? 12.966 0.181 -11.731 1.00 96.00 186 GLY A C 1
ATOM 1442 O O . GLY A 1 186 ? 12.855 1.151 -10.991 1.00 96.00 186 GLY A O 1
ATOM 1443 N N . ALA A 1 187 ? 13.711 0.204 -12.831 1.00 97.19 187 ALA A N 1
ATOM 1444 C CA . ALA A 1 187 ? 14.311 1.426 -13.335 1.00 97.19 187 ALA A CA 1
ATOM 1445 C C . ALA A 1 187 ? 13.211 2.304 -13.958 1.00 97.19 187 ALA A C 1
ATOM 1447 O O . ALA A 1 187 ? 12.736 2.044 -15.067 1.00 97.19 187 ALA A O 1
ATOM 1448 N N . PHE A 1 188 ? 12.774 3.339 -13.244 1.00 96.19 188 PHE A N 1
ATOM 1449 C CA . PHE A 1 188 ? 11.764 4.296 -13.714 1.00 96.19 188 PHE A CA 1
ATOM 1450 C C . PHE A 1 188 ? 12.401 5.517 -14.374 1.00 96.19 188 PHE A C 1
ATOM 1452 O O . PHE A 1 188 ? 12.096 6.658 -14.037 1.00 96.19 188 PHE A O 1
ATOM 1459 N N . GLY A 1 189 ? 13.290 5.265 -15.333 1.00 96.75 189 GLY A N 1
ATOM 1460 C CA . GLY A 1 189 ? 13.993 6.322 -16.041 1.00 96.75 189 GLY A CA 1
ATOM 1461 C C . GLY A 1 189 ? 15.304 6.705 -15.369 1.00 96.75 189 GLY A C 1
ATOM 1462 O O . GLY A 1 189 ? 15.552 7.884 -15.150 1.00 96.75 189 GLY A O 1
ATOM 1463 N N . VAL A 1 190 ? 16.140 5.715 -15.046 1.00 97.12 190 VAL A N 1
ATOM 1464 C CA . VAL A 1 190 ? 17.449 5.938 -14.410 1.00 97.12 190 VAL A CA 1
ATOM 1465 C C . VAL A 1 190 ? 18.473 6.310 -15.485 1.00 97.12 190 VAL A C 1
ATOM 1467 O O . VAL A 1 190 ? 18.759 5.468 -16.336 1.00 97.12 190 VAL A O 1
ATOM 1470 N N . PRO A 1 191 ? 19.006 7.544 -15.520 1.00 95.69 191 PRO A N 1
ATOM 1471 C CA . PRO A 1 191 ? 19.998 7.933 -16.510 1.00 95.69 191 PRO A CA 1
ATOM 1472 C C . PRO A 1 191 ? 21.405 7.522 -16.067 1.00 95.69 191 PRO A C 1
ATOM 1474 O O . PRO A 1 191 ? 21.810 7.802 -14.944 1.00 95.69 191 PRO A O 1
ATOM 1477 N N . ILE A 1 192 ? 22.172 6.931 -16.980 1.00 95.69 192 ILE A N 1
ATOM 1478 C CA . ILE A 1 192 ? 23.605 6.673 -16.811 1.00 95.69 192 ILE A CA 1
ATOM 1479 C C . ILE A 1 192 ? 24.379 7.152 -18.036 1.00 95.69 192 ILE A C 1
ATOM 1481 O O . ILE A 1 192 ? 23.843 7.194 -19.145 1.00 95.69 192 ILE A O 1
ATOM 1485 N N . VAL A 1 193 ? 25.637 7.539 -17.838 1.00 95.62 193 VAL A N 1
ATOM 1486 C CA . VAL A 1 193 ? 26.554 7.890 -18.929 1.00 95.62 193 VAL A CA 1
ATOM 1487 C C . VAL A 1 193 ? 27.518 6.734 -19.119 1.00 95.62 193 VAL A C 1
ATOM 1489 O O . VAL A 1 193 ? 28.134 6.275 -18.163 1.00 95.62 193 VAL A O 1
ATOM 1492 N N . VAL A 1 194 ? 27.634 6.257 -20.354 1.00 95.31 194 VAL A N 1
ATOM 1493 C CA . VAL A 1 194 ? 28.431 5.079 -20.697 1.00 95.31 194 VAL A CA 1
ATOM 1494 C C . VAL A 1 194 ? 29.342 5.377 -21.875 1.00 95.31 194 VAL A C 1
ATOM 1496 O O . VAL A 1 194 ? 28.943 6.053 -22.828 1.00 95.31 194 VAL A O 1
ATOM 1499 N N . ASP A 1 195 ? 30.560 4.846 -21.832 1.00 95.62 195 ASP A N 1
ATOM 1500 C CA . ASP A 1 195 ? 31.443 4.848 -22.993 1.00 95.62 195 ASP A CA 1
ATOM 1501 C C . ASP A 1 195 ? 30.911 3.886 -24.056 1.00 95.62 195 ASP A C 1
ATOM 1503 O O . ASP A 1 195 ? 30.527 2.752 -23.762 1.00 95.62 195 ASP A O 1
ATOM 1507 N N . CYS A 1 196 ? 30.927 4.313 -25.317 1.00 97.12 196 CYS A N 1
ATOM 1508 C CA . CYS A 1 196 ? 30.412 3.505 -26.421 1.00 97.12 196 CYS A CA 1
ATOM 1509 C C . CYS A 1 196 ? 31.246 2.251 -26.727 1.00 97.12 196 CYS A C 1
ATOM 1511 O O . CYS A 1 196 ? 30.812 1.411 -27.512 1.00 97.12 196 CYS A O 1
ATOM 1513 N N . ASN A 1 197 ? 32.429 2.116 -26.122 1.00 95.94 197 ASN A N 1
ATOM 1514 C CA . ASN A 1 197 ? 33.266 0.917 -26.181 1.00 95.94 197 ASN A CA 1
ATOM 1515 C C . ASN A 1 197 ? 33.097 -0.000 -24.952 1.00 95.94 197 ASN A C 1
ATOM 1517 O O . ASN A 1 197 ? 33.811 -0.999 -24.856 1.00 95.94 197 ASN A O 1
ATOM 1521 N N . ASN A 1 198 ? 32.192 0.319 -24.017 1.00 94.88 198 ASN A N 1
ATOM 1522 C CA . ASN A 1 198 ? 31.951 -0.511 -22.843 1.00 94.88 198 ASN A CA 1
ATOM 1523 C C . ASN A 1 198 ? 31.377 -1.879 -23.275 1.00 94.88 198 ASN A C 1
ATOM 1525 O O . ASN A 1 198 ? 30.320 -1.924 -23.909 1.00 94.88 198 ASN A O 1
ATOM 1529 N N . PRO A 1 199 ? 32.022 -3.008 -22.929 1.00 94.94 199 PRO A N 1
ATOM 1530 C CA . PRO A 1 199 ? 31.570 -4.325 -23.371 1.00 94.94 199 PRO A CA 1
ATOM 1531 C C . PRO A 1 199 ? 30.183 -4.716 -22.834 1.00 94.94 199 PRO A C 1
ATOM 1533 O O . PRO A 1 199 ? 29.505 -5.511 -23.482 1.00 94.94 199 PRO A O 1
ATOM 1536 N N . LEU A 1 200 ? 29.734 -4.158 -21.701 1.00 95.25 200 LEU A N 1
ATOM 1537 C CA . LEU A 1 200 ? 28.430 -4.473 -21.101 1.00 95.25 200 LEU A CA 1
ATOM 1538 C C . LEU A 1 200 ? 27.253 -4.001 -21.963 1.00 95.25 200 LEU A C 1
ATOM 1540 O O . LEU A 1 200 ? 26.229 -4.674 -22.021 1.00 95.25 200 LEU A O 1
ATOM 1544 N N . ILE A 1 201 ? 27.403 -2.876 -22.672 1.00 95.44 201 ILE A N 1
ATOM 1545 C CA . ILE A 1 201 ? 26.329 -2.318 -23.510 1.00 95.44 201 ILE A CA 1
ATOM 1546 C C . ILE A 1 201 ? 26.318 -2.906 -24.931 1.00 95.44 201 ILE A C 1
ATOM 1548 O O . ILE A 1 201 ? 25.415 -2.617 -25.720 1.00 95.44 201 ILE A O 1
ATOM 1552 N N . GLY A 1 202 ? 27.310 -3.735 -25.275 1.00 95.25 202 GLY A N 1
ATOM 1553 C CA . GLY A 1 202 ? 27.423 -4.399 -26.572 1.00 95.25 202 GLY A CA 1
ATOM 1554 C C . GLY A 1 202 ? 27.383 -3.420 -27.750 1.00 95.25 202 GLY A C 1
ATOM 1555 O O . GLY A 1 202 ? 28.133 -2.451 -27.809 1.00 95.25 202 GLY A O 1
ATOM 1556 N N . THR A 1 203 ? 26.494 -3.674 -28.710 1.00 96.50 203 THR A N 1
ATOM 1557 C CA . THR A 1 203 ? 26.373 -2.884 -29.945 1.00 96.50 203 THR A CA 1
ATOM 1558 C C . THR A 1 203 ? 25.513 -1.626 -29.803 1.00 96.50 203 THR A C 1
ATOM 1560 O O . THR A 1 203 ? 25.327 -0.927 -30.797 1.00 96.50 203 THR A O 1
ATOM 1563 N N . MET A 1 204 ? 25.014 -1.290 -28.603 1.00 97.25 204 MET A N 1
ATOM 1564 C CA . MET A 1 204 ? 23.992 -0.249 -28.402 1.00 97.25 204 MET A CA 1
ATOM 1565 C C . MET A 1 204 ? 24.316 1.082 -29.089 1.00 97.25 204 MET A C 1
ATOM 1567 O O . MET A 1 204 ? 23.471 1.612 -29.808 1.00 97.25 204 MET A O 1
ATOM 1571 N N . CYS A 1 205 ? 25.520 1.631 -28.898 1.00 97.75 205 CYS A N 1
ATOM 1572 C CA . CYS A 1 205 ? 25.884 2.905 -29.524 1.00 97.75 205 CYS A CA 1
ATOM 1573 C C . CYS A 1 205 ? 25.910 2.822 -31.055 1.00 97.75 205 CYS A C 1
ATOM 1575 O O . CYS A 1 205 ? 25.453 3.752 -31.720 1.00 97.75 205 CYS A O 1
ATOM 1577 N N . ALA A 1 206 ? 26.419 1.720 -31.612 1.00 97.50 206 ALA A N 1
ATOM 1578 C CA . ALA A 1 206 ? 26.474 1.510 -33.055 1.00 97.50 206 ALA A CA 1
ATOM 1579 C C . ALA A 1 206 ? 25.064 1.347 -33.643 1.00 97.50 206 ALA A C 1
ATOM 1581 O O . ALA A 1 206 ? 24.723 2.026 -34.609 1.00 97.50 206 ALA A O 1
ATOM 1582 N N . ASP A 1 207 ? 24.225 0.526 -33.009 1.00 97.38 207 ASP A N 1
ATOM 1583 C CA . ASP A 1 207 ? 22.831 0.300 -33.404 1.00 97.38 207 ASP A CA 1
ATOM 1584 C C . ASP A 1 207 ? 21.993 1.587 -33.320 1.00 97.38 207 ASP A C 1
ATOM 1586 O O . ASP A 1 207 ? 21.153 1.856 -34.179 1.00 97.38 207 ASP A O 1
ATOM 1590 N N . ALA A 1 208 ? 22.246 2.420 -32.306 1.00 96.38 208 ALA A N 1
ATOM 1591 C CA . ALA A 1 208 ? 21.588 3.711 -32.137 1.00 96.38 208 ALA A CA 1
ATOM 1592 C C . ALA A 1 208 ? 22.189 4.831 -33.008 1.00 96.38 208 ALA A C 1
ATOM 1594 O O . ALA A 1 208 ? 21.625 5.931 -33.062 1.00 96.38 208 ALA A O 1
ATOM 1595 N N . GLY A 1 209 ? 23.318 4.593 -33.683 1.00 96.06 209 GLY A N 1
ATOM 1596 C CA . GLY A 1 209 ? 24.027 5.585 -34.495 1.00 96.06 209 GLY A CA 1
ATOM 1597 C C . GLY A 1 209 ? 24.583 6.762 -33.687 1.00 96.06 209 GLY A C 1
ATOM 1598 O O . GLY A 1 209 ? 24.498 7.906 -34.135 1.00 96.06 209 GLY A O 1
ATOM 1599 N N . VAL A 1 210 ? 25.069 6.511 -32.470 1.00 97.25 210 VAL A N 1
ATOM 1600 C CA . VAL A 1 210 ? 25.734 7.513 -31.620 1.00 97.25 210 VAL A CA 1
ATOM 1601 C C . VAL A 1 210 ? 27.073 7.897 -32.253 1.00 97.25 210 VAL A C 1
ATOM 1603 O O . VAL A 1 210 ? 27.904 7.031 -32.508 1.00 97.25 210 VAL A O 1
ATOM 1606 N N . ALA A 1 211 ? 27.277 9.192 -32.516 1.00 95.44 211 ALA A N 1
ATOM 1607 C CA . ALA A 1 211 ? 28.504 9.706 -33.137 1.00 95.44 211 ALA A CA 1
ATOM 1608 C C . ALA A 1 211 ? 29.542 10.222 -32.120 1.00 95.44 211 ALA A C 1
ATOM 1610 O O . ALA A 1 211 ? 30.677 10.523 -32.485 1.00 95.44 211 ALA A O 1
ATOM 1611 N N . THR A 1 212 ? 29.154 10.352 -30.852 1.00 96.75 212 THR A N 1
ATOM 1612 C CA . THR A 1 212 ? 30.018 10.757 -29.736 1.00 96.75 212 THR A CA 1
ATOM 1613 C C . THR A 1 212 ? 30.720 9.550 -29.107 1.00 96.75 212 THR A C 1
ATOM 1615 O O . THR A 1 212 ? 30.297 8.412 -29.291 1.00 96.75 212 THR A O 1
ATOM 1618 N N . SER A 1 213 ? 31.789 9.776 -28.333 1.00 96.31 213 SER A N 1
ATOM 1619 C CA . SER A 1 213 ? 32.492 8.693 -27.618 1.00 96.31 213 SER A CA 1
ATOM 1620 C C . SER A 1 213 ? 31.667 8.083 -26.480 1.00 96.31 213 SER A C 1
ATOM 1622 O O . SER A 1 213 ? 31.923 6.950 -26.076 1.00 96.31 213 SER A O 1
ATOM 1624 N N . GLN A 1 214 ? 30.685 8.831 -25.973 1.00 97.19 214 GLN A N 1
ATOM 1625 C CA . GLN A 1 214 ? 29.794 8.430 -24.892 1.00 97.19 214 GLN A CA 1
ATOM 1626 C C . GLN A 1 214 ? 28.332 8.572 -25.303 1.00 97.19 214 GLN A C 1
ATOM 1628 O O . GLN A 1 214 ? 27.983 9.390 -26.161 1.00 97.19 214 GLN A O 1
ATOM 1633 N N . ALA A 1 215 ? 27.473 7.816 -24.634 1.00 97.38 215 ALA A N 1
ATOM 1634 C CA . ALA A 1 215 ? 26.030 7.973 -24.688 1.00 97.38 215 ALA A CA 1
ATOM 1635 C C . ALA A 1 215 ? 25.480 8.208 -23.281 1.00 97.38 215 ALA A C 1
ATOM 1637 O O . ALA A 1 215 ? 25.993 7.668 -22.302 1.00 97.38 215 ALA A O 1
ATOM 1638 N N . GLN A 1 216 ? 24.399 8.977 -23.187 1.00 97.19 216 GLN A N 1
ATOM 1639 C CA . GLN A 1 216 ? 23.532 8.925 -22.019 1.00 97.19 216 GLN A CA 1
ATOM 1640 C C . GLN A 1 216 ? 22.431 7.913 -22.315 1.00 97.19 216 GLN A C 1
ATOM 1642 O O . GLN A 1 216 ? 21.670 8.081 -23.272 1.00 97.19 216 GLN A O 1
ATOM 1647 N N . VAL A 1 217 ? 22.335 6.882 -21.486 1.00 97.44 217 VAL A N 1
ATOM 1648 C CA . VAL A 1 217 ? 21.305 5.858 -21.587 1.00 97.44 217 VAL A CA 1
ATOM 1649 C C . VAL A 1 217 ? 20.383 5.963 -20.386 1.00 97.44 217 VAL A C 1
ATOM 1651 O O . VAL A 1 217 ? 20.806 5.819 -19.244 1.00 97.44 217 VAL A O 1
ATOM 1654 N N . THR A 1 218 ? 19.103 6.202 -20.640 1.00 97.69 218 THR A N 1
ATOM 1655 C CA . THR A 1 218 ? 18.065 6.118 -19.617 1.00 97.69 218 THR A CA 1
ATOM 1656 C C . THR A 1 218 ? 17.474 4.714 -19.596 1.00 97.69 218 THR A C 1
ATOM 1658 O O . THR A 1 218 ? 16.943 4.245 -20.606 1.00 97.69 218 THR A O 1
ATOM 1661 N N . LEU A 1 219 ? 17.554 4.063 -18.440 1.00 98.12 219 LEU A N 1
ATOM 1662 C CA . LEU A 1 219 ? 17.129 2.692 -18.193 1.00 98.12 219 LEU A CA 1
ATOM 1663 C C . LEU A 1 219 ? 15.643 2.632 -17.809 1.00 98.12 219 LEU A C 1
ATOM 1665 O O . LEU A 1 219 ? 15.199 3.333 -16.894 1.00 98.12 219 LEU A O 1
ATOM 1669 N N . TRP A 1 220 ? 14.888 1.758 -18.481 1.00 97.88 220 TRP A N 1
ATOM 1670 C CA . TRP A 1 220 ? 13.461 1.532 -18.238 1.00 97.88 220 TRP A CA 1
ATOM 1671 C C . TRP A 1 220 ? 13.139 0.030 -18.179 1.00 97.88 220 TRP A C 1
ATOM 1673 O O . TRP A 1 220 ? 12.653 -0.549 -19.154 1.00 97.88 220 TRP A O 1
ATOM 1683 N N . LYS A 1 221 ? 13.395 -0.611 -17.034 1.00 96.94 221 LYS A N 1
ATOM 1684 C CA . LYS A 1 221 ? 13.200 -2.058 -16.812 1.00 96.94 221 LYS A CA 1
ATOM 1685 C C . LYS A 1 221 ? 12.355 -2.320 -15.574 1.00 96.94 221 LYS A C 1
ATOM 1687 O O . LYS A 1 221 ? 12.638 -1.767 -14.519 1.00 96.94 221 LYS A O 1
ATOM 1692 N N . ARG A 1 222 ? 11.344 -3.175 -15.706 1.00 96.69 222 ARG A N 1
ATOM 1693 C CA . ARG A 1 222 ? 10.527 -3.702 -14.604 1.00 96.69 222 ARG A CA 1
ATOM 1694 C C . ARG A 1 222 ? 11.241 -4.865 -13.909 1.00 96.69 222 ARG A C 1
ATOM 1696 O O . ARG A 1 222 ? 11.786 -5.717 -14.602 1.00 96.69 222 ARG A O 1
ATOM 1703 N N . ASN A 1 223 ? 11.177 -4.928 -12.584 1.00 95.62 223 ASN A N 1
ATOM 1704 C CA . ASN A 1 223 ? 11.741 -6.002 -11.765 1.00 95.62 223 ASN A CA 1
ATOM 1705 C C . ASN A 1 223 ? 10.827 -7.241 -11.686 1.00 95.62 223 ASN A C 1
ATOM 1707 O O . ASN A 1 223 ? 10.297 -7.565 -10.627 1.00 95.62 223 ASN A O 1
ATOM 1711 N N . VAL A 1 224 ? 10.603 -7.934 -12.798 1.00 95.25 224 VAL A N 1
ATOM 1712 C CA . VAL A 1 224 ? 9.781 -9.160 -12.766 1.00 95.25 224 VAL A CA 1
ATOM 1713 C C . VAL A 1 224 ? 10.482 -10.315 -12.034 1.00 95.25 224 VAL A C 1
ATOM 1715 O O . VAL A 1 224 ? 9.840 -11.286 -11.654 1.00 95.25 224 VAL A O 1
ATOM 1718 N N . GLU A 1 225 ? 11.795 -10.206 -11.823 1.00 96.00 225 GLU A N 1
ATOM 1719 C CA . GLU A 1 225 ? 12.645 -11.215 -11.193 1.00 96.00 225 GLU A CA 1
ATOM 1720 C C . GLU A 1 225 ? 12.565 -11.192 -9.657 1.00 96.00 225 GLU A C 1
ATOM 1722 O O . GLU A 1 225 ? 12.593 -12.244 -9.013 1.00 96.00 225 GLU A O 1
ATOM 1727 N N . GLY A 1 226 ? 12.463 -10.002 -9.056 1.00 92.94 226 GLY A N 1
ATOM 1728 C CA . GLY A 1 226 ? 12.404 -9.827 -7.599 1.00 92.94 226 GLY A CA 1
ATOM 1729 C C . GLY A 1 226 ? 10.986 -9.828 -7.018 1.00 92.94 226 GLY A C 1
ATOM 1730 O O . GLY A 1 226 ? 10.813 -10.066 -5.821 1.00 92.94 226 GLY A O 1
ATOM 1731 N N . GLY A 1 227 ? 9.966 -9.639 -7.858 1.00 94.00 227 GLY A N 1
ATOM 1732 C CA . GLY A 1 227 ? 8.561 -9.661 -7.456 1.00 94.00 227 GLY A CA 1
ATOM 1733 C C . GLY A 1 227 ? 8.002 -8.290 -7.046 1.00 94.00 227 GLY A C 1
ATOM 1734 O O . GLY A 1 227 ? 8.644 -7.250 -7.234 1.00 94.00 227 GLY A O 1
ATOM 1735 N N . PRO A 1 228 ? 6.751 -8.260 -6.550 1.00 95.25 228 PRO A N 1
ATOM 1736 C CA . PRO A 1 228 ? 5.992 -7.027 -6.380 1.00 95.25 228 PRO A CA 1
ATOM 1737 C C . PRO A 1 228 ? 6.505 -6.168 -5.228 1.00 95.25 228 PRO A C 1
ATOM 1739 O O . PRO A 1 228 ? 7.200 -6.647 -4.330 1.00 95.25 228 PRO A O 1
ATOM 1742 N N . ARG A 1 229 ? 6.089 -4.898 -5.238 1.00 95.75 229 ARG A N 1
ATOM 1743 C CA . ARG A 1 229 ? 6.245 -3.991 -4.098 1.00 95.75 229 ARG A CA 1
ATOM 1744 C C . ARG A 1 229 ? 5.174 -4.299 -3.074 1.00 95.75 229 ARG A C 1
ATOM 1746 O O . ARG A 1 229 ? 3.990 -4.354 -3.414 1.00 95.75 229 ARG A O 1
ATOM 1753 N N . ILE A 1 230 ? 5.585 -4.484 -1.829 1.00 95.06 230 ILE A N 1
ATOM 1754 C CA . ILE A 1 230 ? 4.686 -4.862 -0.740 1.00 95.06 230 ILE A CA 1
ATOM 1755 C C . ILE A 1 230 ? 4.833 -3.833 0.368 1.00 95.06 230 ILE A C 1
ATOM 1757 O O . ILE A 1 230 ? 5.945 -3.571 0.816 1.00 95.06 230 ILE A O 1
ATOM 1761 N N . SER A 1 231 ? 3.711 -3.293 0.837 1.00 95.50 231 SER A N 1
ATOM 1762 C CA . SER A 1 231 ? 3.661 -2.506 2.067 1.00 95.50 231 SER A CA 1
ATOM 1763 C C . SER A 1 231 ? 2.735 -3.204 3.057 1.00 95.50 231 SER A C 1
ATOM 1765 O O . SER A 1 231 ? 1.560 -3.431 2.767 1.00 95.50 231 SER A O 1
ATOM 1767 N N . SER A 1 232 ? 3.290 -3.623 4.192 1.00 95.81 232 SER A N 1
ATOM 1768 C CA . SER A 1 232 ? 2.571 -4.340 5.250 1.00 95.81 232 SER A CA 1
ATOM 1769 C C . SER A 1 232 ? 2.314 -3.409 6.423 1.00 95.81 232 SER A C 1
ATOM 1771 O O . SER A 1 232 ? 3.260 -2.783 6.891 1.00 95.81 232 SER A O 1
ATOM 1773 N N . SER A 1 233 ? 1.072 -3.365 6.898 1.00 97.44 233 SER A N 1
ATOM 1774 C CA . SER A 1 233 ? 0.645 -2.566 8.046 1.00 97.44 233 SER A CA 1
ATOM 1775 C C . SER A 1 233 ? 0.221 -3.471 9.199 1.00 97.44 233 SER A C 1
ATOM 1777 O O . SER A 1 233 ? -0.670 -4.311 9.032 1.00 97.44 233 SER A O 1
ATOM 1779 N N . ASP A 1 234 ? 0.815 -3.245 10.368 1.00 97.88 234 ASP A N 1
ATOM 1780 C CA . ASP A 1 234 ? 0.413 -3.818 11.651 1.00 97.88 234 ASP A CA 1
ATOM 1781 C C . ASP A 1 234 ? -0.166 -2.709 12.546 1.00 97.88 234 ASP A C 1
ATOM 1783 O O . ASP A 1 234 ? 0.566 -1.850 13.045 1.00 97.88 234 ASP A O 1
ATOM 1787 N N . ASP A 1 235 ? -1.480 -2.741 12.771 1.00 98.06 235 ASP A N 1
ATOM 1788 C CA . ASP A 1 235 ? -2.219 -1.793 13.604 1.00 98.06 235 ASP A CA 1
ATOM 1789 C C . ASP A 1 235 ? -2.607 -2.434 14.942 1.00 98.06 235 ASP A C 1
ATOM 1791 O O . ASP A 1 235 ? -3.336 -3.424 14.978 1.00 98.06 235 ASP A O 1
ATOM 1795 N N . SER A 1 236 ? -2.216 -1.809 16.051 1.00 98.38 236 SER A N 1
ATOM 1796 C CA . SER A 1 236 ? -2.678 -2.153 17.400 1.00 98.38 236 SER A CA 1
ATOM 1797 C C . SER A 1 236 ? -3.333 -0.944 18.054 1.00 98.38 236 SER A C 1
ATOM 1799 O O . SER A 1 236 ? -2.790 0.160 18.046 1.00 98.38 236 SER A O 1
ATOM 1801 N N . THR A 1 237 ? -4.524 -1.122 18.617 1.00 98.38 237 THR A N 1
ATOM 1802 C CA . THR A 1 237 ? -5.226 -0.085 19.379 1.00 98.38 237 THR A CA 1
ATOM 1803 C C . THR A 1 237 ? -5.828 -0.682 20.632 1.00 98.38 237 THR A C 1
ATOM 1805 O O . THR A 1 237 ? -6.444 -1.742 20.593 1.00 98.38 237 THR A O 1
ATOM 1808 N N . TYR A 1 238 ? -5.718 0.037 21.741 1.00 97.94 238 TYR A N 1
ATOM 1809 C CA . TYR A 1 238 ? -6.514 -0.251 22.921 1.00 97.94 238 TYR A CA 1
ATOM 1810 C C . TYR A 1 238 ? -7.040 1.036 23.547 1.00 97.94 238 TYR A C 1
ATOM 1812 O O . TYR A 1 238 ? -6.394 2.086 23.501 1.00 97.94 238 TYR A O 1
ATOM 1820 N N . ARG A 1 239 ? -8.217 0.946 24.160 1.00 98.25 239 ARG A N 1
ATOM 1821 C CA . ARG A 1 239 ? -8.848 2.022 24.923 1.00 98.25 239 ARG A CA 1
ATOM 1822 C C . ARG A 1 239 ? -9.485 1.434 26.169 1.00 98.25 239 ARG A C 1
ATOM 1824 O O . ARG A 1 239 ? -10.156 0.415 26.080 1.00 98.25 239 ARG A O 1
ATOM 1831 N N . ILE A 1 240 ? -9.313 2.103 27.298 1.00 98.56 240 ILE A N 1
ATOM 1832 C CA . ILE A 1 240 ? -10.032 1.829 28.536 1.00 98.56 240 ILE A CA 1
ATOM 1833 C C . ILE A 1 240 ? -10.663 3.119 29.050 1.00 98.56 240 ILE A C 1
ATOM 1835 O O . ILE A 1 240 ? -10.008 4.161 29.103 1.00 98.56 240 ILE A O 1
ATOM 1839 N N . THR A 1 241 ? -11.929 3.046 29.427 1.00 98.69 241 THR A N 1
ATOM 1840 C CA . THR A 1 241 ? -12.674 4.096 30.109 1.00 98.69 241 THR A CA 1
ATOM 1841 C C . THR A 1 241 ? -13.176 3.527 31.422 1.00 98.69 241 THR A C 1
ATOM 1843 O O . THR A 1 241 ? -13.742 2.443 31.445 1.00 98.69 241 THR A O 1
ATOM 1846 N N . ALA A 1 242 ? -12.964 4.241 32.516 1.00 98.75 242 ALA A N 1
ATOM 1847 C CA . ALA A 1 242 ? -13.564 3.927 33.803 1.00 98.75 242 ALA A CA 1
ATOM 1848 C C . ALA A 1 242 ? -14.233 5.187 34.333 1.00 98.75 242 ALA A C 1
ATOM 1850 O O . ALA A 1 242 ? -13.671 6.280 34.230 1.00 98.75 242 ALA A O 1
ATOM 1851 N N . GLY A 1 243 ? -15.427 5.044 34.884 1.00 98.69 243 GLY A N 1
ATOM 1852 C CA . GLY A 1 243 ? -16.196 6.180 35.352 1.00 98.69 243 GLY A CA 1
ATOM 1853 C C . GLY A 1 243 ? -17.222 5.805 36.398 1.00 98.69 243 GLY A C 1
ATOM 1854 O O . GLY A 1 243 ? -17.343 4.652 36.810 1.00 98.69 243 GLY A O 1
ATOM 1855 N N . MET A 1 244 ? -17.940 6.820 36.847 1.00 98.69 244 MET A N 1
ATOM 1856 C CA . MET A 1 244 ? -19.044 6.703 37.777 1.00 98.69 244 MET A CA 1
ATOM 1857 C C . MET A 1 244 ? -20.102 7.728 37.400 1.00 98.69 244 MET A C 1
ATOM 1859 O O . MET A 1 244 ? -19.783 8.877 37.090 1.00 98.69 244 MET A O 1
ATOM 1863 N N . ARG A 1 245 ? -21.356 7.294 37.440 1.00 98.38 245 ARG A N 1
ATOM 1864 C CA . ARG A 1 245 ? -22.532 8.125 37.182 1.00 98.38 245 ARG A CA 1
ATOM 1865 C C . ARG A 1 245 ? -23.565 7.943 38.280 1.00 98.38 245 ARG A C 1
ATOM 1867 O O . ARG A 1 245 ? -23.528 6.938 38.982 1.00 98.38 245 ARG A O 1
ATOM 1874 N N . GLY A 1 246 ? -24.480 8.889 38.424 1.00 97.88 246 GLY A N 1
ATOM 1875 C CA . GLY A 1 246 ? -25.562 8.791 39.402 1.00 97.88 246 GLY A CA 1
ATOM 1876 C C . GLY A 1 246 ? -26.320 10.098 39.587 1.00 97.88 246 GLY A C 1
ATOM 1877 O O . GLY A 1 246 ? -26.065 11.082 38.893 1.00 97.88 246 GLY A O 1
ATOM 1878 N N . GLY A 1 247 ? -27.260 10.100 40.527 1.00 97.12 247 GLY A N 1
ATOM 1879 C CA . GLY A 1 247 ? -28.012 11.280 40.932 1.00 97.12 247 GLY A CA 1
ATOM 1880 C C . GLY A 1 247 ? -27.231 12.214 41.863 1.00 97.12 247 GLY A C 1
ATOM 1881 O O . GLY A 1 247 ? -26.321 11.806 42.584 1.00 97.12 247 GLY A O 1
ATOM 1882 N N . LEU A 1 248 ? -27.638 13.480 41.886 1.00 92.00 248 LEU A N 1
ATOM 1883 C CA . LEU A 1 248 ? -27.265 14.506 42.861 1.00 92.00 248 LEU A CA 1
ATOM 1884 C C . LEU A 1 248 ? -28.542 15.176 43.387 1.00 92.00 248 LEU A C 1
ATOM 1886 O O . LEU A 1 248 ? -29.585 15.134 42.737 1.00 92.00 248 LEU A O 1
ATOM 1890 N N . PHE A 1 249 ? -28.467 15.794 44.570 1.00 89.94 249 PHE A N 1
ATOM 1891 C CA . PHE A 1 249 ? -29.555 16.604 45.148 1.00 89.94 249 PHE A CA 1
ATOM 1892 C C . PHE A 1 249 ? -30.934 15.906 45.129 1.00 89.94 249 PHE A C 1
ATOM 1894 O O . PHE A 1 249 ? -31.923 16.462 44.653 1.00 89.94 249 PHE A O 1
ATOM 1901 N N . GLY A 1 250 ? -30.997 14.656 45.604 1.00 81.00 250 GLY A N 1
ATOM 1902 C CA . GLY A 1 250 ? -32.235 13.864 45.586 1.00 81.00 250 GLY A CA 1
ATOM 1903 C C . GLY A 1 250 ? -32.700 13.474 44.177 1.00 81.00 250 GLY A C 1
ATOM 1904 O O . GLY A 1 250 ? -33.900 13.401 43.935 1.00 81.00 250 GLY A O 1
ATOM 1905 N N . SER A 1 251 ? -31.754 13.267 43.255 1.00 81.94 251 SER A N 1
ATOM 1906 C CA . SER A 1 251 ? -31.975 12.881 41.850 1.00 81.94 251 SER A CA 1
ATOM 1907 C C . SER A 1 251 ? -32.634 13.950 40.971 1.00 81.94 251 SER A C 1
ATOM 1909 O O . SER A 1 251 ? -33.042 13.657 39.851 1.00 81.94 251 SER A O 1
ATOM 1911 N N . SER A 1 252 ? -32.692 15.201 41.438 1.00 88.94 252 SER A N 1
ATOM 1912 C CA . SER A 1 252 ? -33.058 16.359 40.602 1.00 88.94 252 SER A CA 1
ATOM 1913 C C . SER A 1 252 ? -31.967 16.723 39.585 1.00 88.94 252 SER A C 1
ATOM 1915 O O . SER A 1 252 ? -32.220 17.440 38.617 1.00 88.94 252 SER A O 1
ATOM 1917 N N . TRP A 1 253 ? -30.753 16.223 39.819 1.00 95.88 253 TRP A N 1
ATOM 1918 C CA . TRP A 1 253 ? -29.582 16.364 38.967 1.00 95.88 253 TRP A CA 1
ATOM 1919 C C . TRP A 1 253 ? -28.940 14.999 38.737 1.00 95.88 253 TRP A C 1
ATOM 1921 O O . TRP A 1 253 ? -29.063 14.102 39.573 1.00 95.88 253 TRP A O 1
ATOM 1931 N N . THR A 1 254 ? -28.200 14.862 37.644 1.00 98.12 254 THR A N 1
ATOM 1932 C CA . THR A 1 254 ? -27.357 13.699 37.356 1.00 98.12 254 THR A CA 1
ATOM 1933 C C . THR A 1 254 ? -25.920 14.127 37.096 1.00 98.12 254 THR A C 1
ATOM 1935 O O . THR A 1 254 ? -25.658 15.293 36.802 1.00 98.12 254 THR A O 1
ATOM 1938 N N . TYR A 1 255 ? -24.978 13.199 37.249 1.00 98.31 255 TYR A N 1
ATOM 1939 C CA . TYR A 1 255 ? -23.589 13.398 36.853 1.00 98.31 255 TYR A CA 1
ATOM 1940 C C . TYR A 1 255 ? -23.019 12.174 36.141 1.00 98.31 255 TYR A C 1
ATOM 1942 O O . TYR A 1 255 ? -23.442 11.042 36.386 1.00 98.31 255 TYR A O 1
ATOM 1950 N N . ASP A 1 256 ? -21.995 12.413 35.325 1.00 98.62 256 ASP A N 1
ATOM 1951 C CA . ASP A 1 256 ? -21.053 11.407 34.839 1.00 98.62 256 ASP A CA 1
ATOM 1952 C C . ASP A 1 256 ? -19.633 11.954 34.981 1.00 98.62 256 ASP A C 1
ATOM 1954 O O . ASP A 1 256 ? -19.321 13.044 34.495 1.00 98.62 256 ASP A O 1
ATOM 1958 N N . ALA A 1 257 ? -18.778 11.199 35.665 1.00 98.62 257 ALA A N 1
ATOM 1959 C CA . ALA A 1 257 ? -17.355 11.472 35.759 1.00 98.62 257 ALA A CA 1
ATOM 1960 C C . ALA A 1 257 ? -16.559 10.264 35.262 1.00 98.62 257 ALA A C 1
ATOM 1962 O O . ALA A 1 257 ? -16.732 9.151 35.757 1.00 98.62 257 ALA A O 1
ATOM 1963 N N . SER A 1 258 ? -15.642 10.482 34.321 1.00 98.75 258 SER A N 1
ATOM 1964 C CA . SER A 1 258 ? -14.888 9.413 33.672 1.00 98.75 258 SER A CA 1
ATOM 1965 C C . SER A 1 258 ? -13.440 9.773 33.369 1.00 98.75 258 SER A C 1
ATOM 1967 O O . SER A 1 258 ? -13.072 10.920 33.100 1.00 98.75 258 SER A O 1
ATOM 1969 N N . ALA A 1 259 ? -12.605 8.739 33.386 1.00 98.75 259 ALA A N 1
ATOM 1970 C CA . ALA A 1 259 ? -11.234 8.749 32.920 1.00 98.75 259 ALA A CA 1
ATOM 1971 C C . ALA A 1 259 ? -11.113 7.807 31.721 1.00 98.75 259 ALA A C 1
ATOM 1973 O O . ALA A 1 259 ? -11.522 6.652 31.793 1.00 98.75 259 ALA A O 1
ATOM 1974 N N . THR A 1 260 ? -10.537 8.284 30.621 1.00 98.62 260 THR A N 1
ATOM 1975 C CA . THR A 1 260 ? -10.238 7.466 29.440 1.00 98.62 260 THR A CA 1
ATOM 1976 C C . THR A 1 260 ? -8.746 7.471 29.175 1.00 98.62 260 THR A C 1
ATOM 1978 O O . THR A 1 260 ? -8.101 8.514 29.261 1.00 98.62 260 THR A O 1
ATOM 1981 N N . PHE A 1 261 ? -8.208 6.316 28.811 1.00 98.56 261 PHE A N 1
ATOM 1982 C CA . PHE A 1 261 ? -6.852 6.147 28.325 1.00 98.56 261 PHE A CA 1
ATOM 1983 C C . PHE A 1 261 ? -6.864 5.288 27.065 1.00 98.56 261 PHE A C 1
ATOM 1985 O O . PHE A 1 261 ? -7.560 4.278 27.009 1.00 98.56 261 PHE A O 1
ATOM 1992 N N . GLY A 1 262 ? -6.085 5.661 26.057 1.00 98.31 262 GLY A N 1
ATOM 1993 C CA . GLY A 1 262 ? -5.939 4.861 24.851 1.00 98.31 262 GLY A CA 1
ATOM 1994 C C . GLY A 1 262 ? -4.586 5.040 24.191 1.00 98.31 262 GLY A C 1
ATOM 1995 O O . GLY A 1 262 ? -3.924 6.068 24.359 1.00 98.31 262 GLY A O 1
ATOM 1996 N N . ARG A 1 263 ? -4.173 4.026 23.436 1.00 98.19 263 ARG A N 1
ATOM 1997 C CA . ARG A 1 263 ? -3.018 4.099 22.543 1.00 98.19 263 ARG A CA 1
ATOM 1998 C C . ARG A 1 263 ? -3.334 3.424 21.225 1.00 98.19 263 ARG A C 1
ATOM 2000 O O . ARG A 1 263 ? -4.006 2.396 21.212 1.00 98.19 263 ARG A O 1
ATOM 2007 N N . THR A 1 264 ? -2.759 3.969 20.165 1.00 98.25 264 THR A N 1
ATOM 2008 C CA . THR A 1 264 ? -2.702 3.330 18.854 1.00 98.25 264 THR A CA 1
ATOM 2009 C C . THR A 1 264 ? -1.253 3.282 18.401 1.00 98.25 264 THR A C 1
ATOM 2011 O O . THR A 1 264 ? -0.490 4.223 18.630 1.00 98.25 264 THR A O 1
ATOM 2014 N N . LYS A 1 265 ? -0.863 2.175 17.781 1.00 98.38 265 LYS A N 1
ATOM 2015 C CA . LYS A 1 265 ? 0.425 1.995 17.127 1.00 98.38 265 LYS A CA 1
ATOM 2016 C C . LYS A 1 265 ? 0.185 1.384 15.755 1.00 98.38 265 LYS A C 1
ATOM 2018 O O . LYS A 1 265 ? -0.454 0.342 15.676 1.00 98.38 265 LYS A O 1
ATOM 2023 N N . THR A 1 266 ? 0.768 1.991 14.735 1.00 98.06 266 THR A N 1
ATOM 2024 C CA . THR A 1 266 ? 0.823 1.452 13.376 1.00 98.06 266 THR A CA 1
ATOM 2025 C C . THR A 1 266 ? 2.287 1.255 13.014 1.00 98.06 266 THR A C 1
ATOM 2027 O O . THR A 1 266 ? 3.109 2.133 13.285 1.00 98.06 266 THR A O 1
ATOM 2030 N N . ILE A 1 267 ? 2.627 0.089 12.476 1.00 97.81 267 ILE A N 1
ATOM 2031 C CA . ILE A 1 267 ? 3.927 -0.184 11.863 1.00 97.81 267 ILE A CA 1
ATOM 2032 C C . ILE A 1 267 ? 3.671 -0.488 10.398 1.00 97.81 267 ILE A C 1
ATOM 2034 O O . ILE A 1 267 ? 3.037 -1.492 10.094 1.00 97.81 267 ILE A O 1
ATOM 2038 N N . ASP A 1 268 ? 4.206 0.344 9.522 1.00 96.94 268 ASP A N 1
ATOM 2039 C CA . ASP A 1 268 ? 4.234 0.116 8.090 1.00 96.94 268 ASP A CA 1
ATOM 2040 C C . ASP A 1 268 ? 5.644 -0.315 7.683 1.00 96.94 268 ASP A C 1
ATOM 2042 O O . ASP A 1 268 ? 6.625 0.303 8.095 1.00 96.94 268 ASP A O 1
ATOM 2046 N N . ILE A 1 269 ? 5.759 -1.378 6.889 1.00 96.81 269 ILE A N 1
ATOM 2047 C CA . ILE A 1 269 ? 7.026 -1.843 6.308 1.00 96.81 269 ILE A CA 1
ATOM 2048 C C . ILE A 1 269 ? 6.845 -1.963 4.800 1.00 96.81 269 ILE A C 1
ATOM 2050 O O . ILE A 1 269 ? 6.030 -2.770 4.347 1.00 96.81 269 ILE A O 1
ATOM 2054 N N . GLY A 1 270 ? 7.607 -1.182 4.039 1.00 96.19 270 GLY A N 1
ATOM 2055 C CA . GLY A 1 270 ? 7.716 -1.267 2.586 1.00 96.19 270 GLY A CA 1
ATOM 2056 C C . GLY A 1 270 ? 8.889 -2.154 2.174 1.00 96.19 270 GLY A C 1
ATOM 2057 O O . GLY A 1 270 ? 9.935 -2.146 2.815 1.00 96.19 270 GLY A O 1
ATOM 2058 N N . LYS A 1 271 ? 8.719 -2.952 1.119 1.00 94.94 271 LYS A N 1
ATOM 2059 C CA . LYS A 1 271 ? 9.767 -3.807 0.545 1.00 94.94 271 LYS A CA 1
ATOM 2060 C C . LYS A 1 271 ? 9.709 -3.797 -0.974 1.00 94.94 271 LYS A C 1
ATOM 2062 O O . LYS A 1 271 ? 8.634 -3.621 -1.555 1.00 94.94 271 LYS A O 1
ATOM 2067 N N . ASN A 1 272 ? 10.845 -4.131 -1.587 1.00 94.69 272 ASN A N 1
ATOM 2068 C CA . ASN A 1 272 ? 11.007 -4.333 -3.030 1.00 94.69 272 ASN A CA 1
ATOM 2069 C C . ASN A 1 272 ? 10.863 -3.065 -3.879 1.00 94.69 272 ASN A C 1
ATOM 2071 O O . ASN A 1 272 ? 10.666 -3.164 -5.092 1.00 94.69 272 ASN A O 1
ATOM 2075 N N . ASP A 1 273 ? 10.994 -1.882 -3.280 1.00 93.94 273 ASP A N 1
ATOM 2076 C CA . ASP A 1 273 ? 11.221 -0.659 -4.045 1.00 93.94 273 ASP A CA 1
ATOM 2077 C C . ASP A 1 273 ? 12.686 -0.576 -4.470 1.00 93.94 273 ASP A C 1
ATOM 2079 O O . ASP A 1 273 ? 13.585 -0.803 -3.672 1.00 93.94 273 ASP A O 1
ATOM 2083 N N . PHE A 1 274 ? 12.938 -0.332 -5.755 1.00 94.94 274 PHE A N 1
ATOM 2084 C CA . PHE A 1 274 ? 14.293 -0.304 -6.292 1.00 94.94 274 PHE A CA 1
ATOM 2085 C C . PHE A 1 274 ? 14.968 1.043 -6.034 1.00 94.94 274 PHE A C 1
ATOM 2087 O O . PHE A 1 274 ? 14.423 2.095 -6.365 1.00 94.94 274 PHE A O 1
ATOM 2094 N N . LEU A 1 275 ? 16.202 0.991 -5.539 1.00 95.25 275 LEU A N 1
ATOM 2095 C CA . LEU A 1 275 ? 17.058 2.151 -5.335 1.00 95.25 275 LEU A CA 1
ATOM 2096 C C . LEU A 1 275 ? 17.755 2.523 -6.650 1.00 95.25 275 LEU A C 1
ATOM 2098 O O . LEU A 1 275 ? 18.534 1.746 -7.211 1.00 95.25 275 LEU A O 1
ATOM 2102 N N . ASN A 1 276 ? 17.513 3.741 -7.142 1.00 94.94 276 ASN A N 1
ATOM 2103 C CA . ASN A 1 276 ? 18.066 4.211 -8.421 1.00 94.94 276 ASN A CA 1
ATOM 2104 C C . ASN A 1 276 ? 19.603 4.183 -8.458 1.00 94.94 276 ASN A C 1
ATOM 2106 O O . ASN A 1 276 ? 20.186 3.876 -9.497 1.00 94.94 276 ASN A O 1
ATOM 2110 N N . THR A 1 277 ? 20.261 4.477 -7.333 1.00 94.88 277 THR A N 1
ATOM 2111 C CA . THR A 1 277 ? 21.726 4.433 -7.204 1.00 94.88 277 THR A CA 1
ATOM 2112 C C . THR A 1 277 ? 22.268 3.015 -7.334 1.00 94.88 277 THR A C 1
ATOM 2114 O O . THR A 1 277 ? 23.278 2.817 -8.007 1.00 94.88 277 THR A O 1
ATOM 2117 N N . ASN A 1 278 ? 21.575 2.023 -6.761 1.00 96.62 278 ASN A N 1
ATOM 2118 C CA . ASN A 1 278 ? 21.972 0.621 -6.874 1.00 96.62 278 ASN A CA 1
ATOM 2119 C C . ASN A 1 278 ? 21.828 0.146 -8.318 1.00 96.62 278 ASN A C 1
ATOM 2121 O O . ASN A 1 278 ? 22.762 -0.450 -8.849 1.00 96.62 278 ASN A O 1
ATOM 2125 N N . ILE A 1 279 ? 20.713 0.486 -8.978 1.00 97.31 279 ILE A N 1
ATOM 2126 C CA . ILE A 1 279 ? 20.505 0.179 -10.400 1.00 97.31 279 ILE A CA 1
ATOM 2127 C C . ILE A 1 279 ? 21.639 0.764 -11.246 1.00 97.31 279 ILE A C 1
ATOM 2129 O O . ILE A 1 279 ? 22.219 0.051 -12.062 1.00 97.31 279 ILE A O 1
ATOM 2133 N N . ALA A 1 280 ? 21.954 2.051 -11.068 1.00 96.19 280 ALA A N 1
ATOM 2134 C CA . ALA A 1 280 ? 22.968 2.731 -11.866 1.00 96.19 280 ALA A CA 1
ATOM 2135 C C . ALA A 1 280 ? 24.363 2.106 -11.684 1.00 96.19 280 ALA A C 1
ATOM 2137 O O . ALA A 1 280 ? 25.037 1.819 -12.673 1.00 96.19 280 ALA A O 1
ATOM 2138 N N . ALA A 1 281 ? 24.758 1.812 -10.441 1.00 96.38 281 ALA A N 1
ATOM 2139 C CA . ALA A 1 281 ? 26.015 1.130 -10.138 1.00 96.38 281 ALA A CA 1
ATOM 2140 C C . ALA A 1 281 ? 26.064 -0.299 -10.713 1.00 96.38 281 ALA A C 1
ATOM 2142 O O . ALA A 1 281 ? 27.022 -0.679 -11.391 1.00 96.38 281 ALA A O 1
ATOM 2143 N N . ALA A 1 282 ? 25.023 -1.098 -10.470 1.00 97.50 282 ALA A N 1
ATOM 2144 C CA . ALA A 1 282 ? 24.973 -2.509 -10.840 1.00 97.50 282 ALA A CA 1
ATOM 2145 C C . ALA A 1 282 ? 24.825 -2.735 -12.350 1.00 97.50 282 ALA A C 1
ATOM 2147 O O . ALA A 1 282 ? 25.355 -3.720 -12.866 1.00 97.50 282 ALA A O 1
ATOM 2148 N N . ALA A 1 283 ? 24.175 -1.817 -13.075 1.00 96.94 283 ALA A N 1
ATOM 2149 C CA . ALA A 1 283 ? 24.094 -1.858 -14.535 1.00 96.94 283 ALA A CA 1
ATOM 2150 C C . ALA A 1 283 ? 25.485 -1.805 -15.188 1.00 96.94 283 ALA A C 1
ATOM 2152 O O . ALA A 1 283 ? 25.682 -2.371 -16.261 1.00 96.94 283 ALA A O 1
ATOM 2153 N N . LEU A 1 284 ? 26.465 -1.171 -14.536 1.00 95.31 284 LEU A N 1
ATOM 2154 C CA . LEU A 1 284 ? 27.857 -1.114 -14.992 1.00 95.31 284 LEU A CA 1
ATOM 2155 C C . LEU A 1 284 ? 28.790 -2.024 -14.186 1.00 95.31 284 LEU A C 1
ATOM 2157 O O . LEU A 1 284 ? 29.981 -1.746 -14.067 1.00 95.31 284 LEU A O 1
ATOM 2161 N N . GLY A 1 285 ? 28.257 -3.114 -13.629 1.00 94.06 285 GLY A N 1
ATOM 2162 C CA . GLY A 1 285 ? 29.062 -4.127 -12.948 1.00 94.06 285 GLY A CA 1
ATOM 2163 C C . GLY A 1 285 ? 29.697 -3.642 -11.645 1.00 94.06 285 GLY A C 1
ATOM 2164 O O . GLY A 1 285 ? 30.753 -4.145 -11.272 1.00 94.06 285 GLY A O 1
ATOM 2165 N N . CYS A 1 286 ? 29.065 -2.686 -10.954 1.00 94.75 286 CYS A N 1
ATOM 2166 C CA . CYS A 1 286 ? 29.511 -2.168 -9.654 1.00 94.75 286 CYS A CA 1
ATOM 2167 C C . CYS A 1 286 ? 30.835 -1.395 -9.710 1.00 94.75 286 CYS A C 1
ATOM 2169 O O . CYS A 1 286 ? 31.564 -1.308 -8.721 1.00 94.75 286 CYS A O 1
ATOM 2171 N N . THR A 1 287 ? 31.160 -0.864 -10.887 1.00 89.50 287 THR A N 1
ATOM 2172 C CA . THR A 1 287 ? 32.353 -0.047 -11.135 1.00 89.50 287 THR A CA 1
ATOM 2173 C C . THR A 1 287 ? 31.998 1.295 -11.768 1.00 89.50 287 THR A C 1
ATOM 2175 O O . THR A 1 287 ? 32.837 1.910 -12.424 1.00 89.50 287 THR A O 1
ATOM 2178 N N . ASP A 1 288 ? 30.748 1.741 -11.618 1.00 87.00 288 ASP A N 1
ATOM 2179 C CA . ASP A 1 288 ? 30.318 3.037 -12.139 1.00 87.00 288 ASP A CA 1
ATOM 2180 C C . ASP A 1 288 ? 31.136 4.167 -11.474 1.00 87.00 288 ASP A C 1
ATOM 2182 O O . ASP A 1 288 ? 31.274 4.182 -10.249 1.00 87.00 288 ASP A O 1
ATOM 2186 N N . PRO A 1 289 ? 31.700 5.119 -12.238 1.00 82.00 289 PRO A N 1
ATOM 2187 C CA . PRO A 1 289 ? 32.582 6.148 -11.686 1.00 82.00 289 PRO A CA 1
ATOM 2188 C C . PRO A 1 289 ? 31.861 7.191 -10.815 1.00 82.00 289 PRO A C 1
ATOM 2190 O O . PRO A 1 289 ? 32.524 7.924 -10.083 1.00 82.00 289 PRO A O 1
ATOM 2193 N N . VAL A 1 290 ? 30.532 7.286 -10.900 1.00 87.38 290 VAL A N 1
ATOM 2194 C CA . VAL A 1 290 ? 29.699 8.227 -10.138 1.00 87.38 290 VAL A CA 1
ATOM 2195 C C . VAL A 1 290 ? 29.060 7.532 -8.937 1.00 87.38 290 VAL A C 1
ATOM 2197 O O . VAL A 1 290 ? 29.123 8.047 -7.823 1.00 87.38 290 VAL A O 1
ATOM 2200 N N . TYR A 1 291 ? 28.451 6.367 -9.155 1.00 89.00 291 TYR A N 1
ATOM 2201 C CA . TYR A 1 291 ? 27.667 5.638 -8.156 1.00 89.00 291 TYR A CA 1
ATOM 2202 C C . TYR A 1 291 ? 28.466 4.550 -7.426 1.00 89.00 291 TYR A C 1
ATOM 2204 O O . TYR A 1 291 ? 28.051 4.095 -6.362 1.00 89.00 291 TYR A O 1
ATOM 2212 N N . GLY A 1 292 ? 29.624 4.149 -7.956 1.00 89.50 292 GLY A N 1
ATOM 2213 C CA . GLY A 1 292 ? 30.533 3.203 -7.321 1.00 89.50 292 GLY A CA 1
ATOM 2214 C C . GLY A 1 292 ? 29.945 1.799 -7.184 1.00 89.50 292 GLY A C 1
ATOM 2215 O O . GLY A 1 292 ? 29.616 1.140 -8.170 1.00 89.50 292 GLY A O 1
ATOM 2216 N N . THR A 1 293 ? 29.867 1.335 -5.938 1.00 94.88 293 THR A N 1
ATOM 2217 C CA . THR A 1 293 ? 29.408 -0.000 -5.540 1.00 94.88 293 THR A CA 1
ATOM 2218 C C . THR A 1 293 ? 28.647 0.079 -4.215 1.00 94.88 293 THR A C 1
ATOM 2220 O O . THR A 1 293 ? 28.666 1.107 -3.538 1.00 94.88 293 THR A O 1
ATOM 2223 N N . PHE A 1 294 ? 28.009 -1.017 -3.816 1.00 94.56 294 PHE A N 1
ATOM 2224 C CA . PHE A 1 294 ? 27.296 -1.158 -2.547 1.00 94.56 294 PHE A CA 1
ATOM 2225 C C . PHE A 1 294 ? 27.387 -2.612 -2.039 1.00 94.56 294 PHE A C 1
ATOM 2227 O O . PHE A 1 294 ? 27.780 -3.512 -2.792 1.00 94.56 294 PHE A O 1
ATOM 2234 N N . PRO A 1 295 ? 27.065 -2.884 -0.760 1.00 92.19 295 PRO A N 1
ATOM 2235 C CA . PRO A 1 295 ? 27.088 -4.243 -0.221 1.00 92.19 295 PRO A CA 1
ATOM 2236 C C . PRO A 1 295 ? 26.190 -5.200 -1.017 1.00 92.19 295 PRO A C 1
ATOM 2238 O O . PRO A 1 295 ? 25.009 -4.933 -1.206 1.00 92.19 295 PRO A O 1
ATOM 2241 N N . GLY A 1 296 ? 26.745 -6.323 -1.476 1.00 90.88 296 GLY A N 1
ATOM 2242 C CA . GLY A 1 296 ? 26.005 -7.297 -2.289 1.00 90.88 296 GLY A CA 1
ATOM 2243 C C . GLY A 1 296 ? 25.836 -6.906 -3.762 1.00 90.88 296 GLY A C 1
ATOM 2244 O O . GLY A 1 296 ? 25.132 -7.605 -4.489 1.00 90.88 296 GLY A O 1
ATOM 2245 N N . CYS A 1 297 ? 26.487 -5.832 -4.222 1.00 95.31 297 CYS A N 1
ATOM 2246 C CA . CYS A 1 297 ? 26.429 -5.436 -5.622 1.00 95.31 297 CYS A CA 1
ATOM 2247 C C . CYS A 1 297 ? 26.981 -6.539 -6.535 1.00 95.31 297 CYS A C 1
ATOM 2249 O O . CYS A 1 297 ? 28.095 -7.038 -6.358 1.00 95.31 297 CYS A O 1
ATOM 2251 N N . SER A 1 298 ? 26.183 -6.894 -7.535 1.00 94.75 298 SER A N 1
ATOM 2252 C CA . SER A 1 298 ? 26.539 -7.782 -8.637 1.00 94.75 298 SER A CA 1
ATOM 2253 C C . SER A 1 298 ? 26.023 -7.181 -9.943 1.00 94.75 298 SER A C 1
ATOM 2255 O O . SER A 1 298 ? 25.246 -6.225 -9.922 1.00 94.75 298 SER A O 1
ATOM 2257 N N . LEU A 1 299 ? 26.476 -7.702 -11.087 1.00 96.56 299 LEU A N 1
ATOM 2258 C CA . LEU A 1 299 ? 26.008 -7.219 -12.383 1.00 96.56 299 LEU A CA 1
ATOM 2259 C C . LEU A 1 299 ? 24.491 -7.422 -12.502 1.00 96.56 299 LEU A C 1
ATOM 2261 O O . LEU A 1 299 ? 24.006 -8.550 -12.585 1.00 96.56 299 LEU A O 1
ATOM 2265 N N . TYR A 1 300 ? 23.765 -6.314 -12.588 1.00 97.00 300 TYR A N 1
ATOM 2266 C CA . TYR A 1 300 ? 22.375 -6.295 -13.015 1.00 97.00 300 TYR A CA 1
ATOM 2267 C C . TYR A 1 300 ? 22.376 -6.177 -14.543 1.00 97.00 300 TYR A C 1
ATOM 2269 O O . TYR A 1 300 ? 22.410 -5.067 -15.077 1.00 97.00 300 TYR A O 1
ATOM 2277 N N . ASP A 1 301 ? 22.427 -7.318 -15.249 1.00 96.00 301 ASP A N 1
ATOM 2278 C CA . ASP A 1 301 ? 22.527 -7.395 -16.721 1.00 96.00 301 ASP A CA 1
ATOM 2279 C C . ASP A 1 301 ? 21.202 -7.008 -17.399 1.00 96.00 301 ASP A C 1
ATOM 2281 O O . ASP A 1 301 ? 20.507 -7.796 -18.045 1.00 96.00 301 ASP A O 1
ATOM 2285 N N . ILE A 1 302 ? 20.849 -5.738 -17.215 1.00 96.44 302 ILE A N 1
ATOM 2286 C CA . ILE A 1 302 ? 19.703 -5.079 -17.822 1.00 96.44 302 ILE A CA 1
ATOM 2287 C C . ILE A 1 302 ? 19.845 -5.017 -19.343 1.00 96.44 302 ILE A C 1
ATOM 2289 O O . ILE A 1 302 ? 18.842 -5.074 -20.047 1.00 96.44 302 ILE A O 1
ATOM 2293 N N . TRP A 1 303 ? 21.080 -4.928 -19.843 1.00 96.31 303 TRP A N 1
ATOM 2294 C CA . TRP A 1 303 ? 21.431 -4.753 -21.252 1.00 96.31 303 TRP A CA 1
ATOM 2295 C C . TRP A 1 303 ? 20.911 -5.888 -22.127 1.00 96.31 303 TRP A C 1
ATOM 2297 O O . TRP A 1 303 ? 20.375 -5.640 -23.208 1.00 96.31 303 TRP A O 1
ATOM 2307 N N . THR A 1 304 ? 21.025 -7.126 -21.639 1.00 94.94 304 THR A N 1
ATOM 2308 C CA . THR A 1 304 ? 20.590 -8.320 -22.375 1.00 94.94 304 THR A CA 1
ATOM 2309 C C . THR A 1 304 ? 19.426 -9.068 -21.728 1.00 94.94 304 THR A C 1
ATOM 2311 O O . THR A 1 304 ? 19.069 -10.148 -22.202 1.00 94.94 304 THR A O 1
ATOM 2314 N N . ASP A 1 305 ? 18.806 -8.476 -20.701 1.00 94.19 305 ASP A N 1
ATOM 2315 C CA . ASP A 1 305 ? 17.673 -9.035 -19.947 1.00 94.19 305 ASP A CA 1
ATOM 2316 C C . ASP A 1 305 ? 18.013 -10.341 -19.197 1.00 94.19 305 ASP A C 1
ATOM 2318 O O . ASP A 1 305 ? 17.151 -11.179 -18.943 1.00 94.19 305 ASP A O 1
ATOM 2322 N N . LYS A 1 306 ? 19.290 -10.538 -18.842 1.00 94.88 306 LYS A N 1
ATOM 2323 C CA . LYS A 1 306 ? 19.795 -11.736 -18.144 1.00 94.88 306 LYS A CA 1
ATOM 2324 C C . LYS A 1 306 ? 19.984 -11.471 -16.656 1.00 94.88 306 LYS A C 1
ATOM 2326 O O . LYS A 1 306 ? 21.082 -11.567 -16.113 1.00 94.88 306 LYS A O 1
ATOM 2331 N N . ILE A 1 307 ? 18.892 -11.124 -15.996 1.00 96.25 307 ILE A N 1
ATOM 2332 C CA . ILE A 1 307 ? 18.889 -10.740 -14.587 1.00 96.25 307 ILE A CA 1
ATOM 2333 C C . ILE A 1 307 ? 18.584 -11.972 -13.729 1.00 96.25 307 ILE A C 1
ATOM 2335 O O . ILE A 1 307 ? 17.579 -12.649 -13.937 1.00 96.25 307 ILE A O 1
ATOM 2339 N N . SER A 1 308 ? 19.450 -12.274 -12.757 1.00 95.50 308 SER A N 1
ATOM 2340 C CA . SER A 1 308 ? 19.131 -13.265 -11.724 1.00 95.50 308 SER A CA 1
ATOM 2341 C C . SER A 1 308 ? 18.260 -12.637 -10.637 1.00 95.50 308 SER A C 1
ATOM 2343 O O . SER A 1 308 ? 18.273 -11.418 -10.439 1.00 95.50 308 SER A O 1
ATOM 2345 N N . LYS A 1 309 ? 17.535 -13.471 -9.888 1.00 95.31 309 LYS A N 1
ATOM 2346 C CA . LYS A 1 309 ? 16.756 -12.994 -8.744 1.00 95.31 309 LYS A CA 1
ATOM 2347 C C . LYS A 1 309 ? 17.645 -12.292 -7.712 1.00 95.31 309 LYS A C 1
ATOM 2349 O O . LYS A 1 309 ? 17.260 -11.260 -7.187 1.00 95.31 309 LYS A O 1
ATOM 2354 N N . GLU A 1 310 ? 18.845 -12.804 -7.466 1.00 95.38 310 GLU A N 1
ATOM 2355 C CA . GLU A 1 310 ? 19.795 -12.222 -6.514 1.00 95.38 310 GLU A CA 1
ATOM 2356 C C . GLU A 1 310 ? 20.263 -10.831 -6.962 1.00 95.38 310 GLU A C 1
ATOM 2358 O O . GLU A 1 310 ? 20.330 -9.912 -6.147 1.00 95.38 310 GLU A O 1
ATOM 2363 N N . ALA A 1 311 ? 20.542 -10.654 -8.259 1.00 96.12 311 ALA A N 1
ATOM 2364 C CA . ALA A 1 311 ? 20.913 -9.355 -8.817 1.00 96.12 311 ALA A CA 1
ATOM 2365 C C . ALA A 1 311 ? 19.754 -8.349 -8.743 1.00 96.12 311 ALA A C 1
ATOM 2367 O O . ALA A 1 311 ? 19.978 -7.173 -8.474 1.00 96.12 311 ALA A O 1
ATOM 2368 N N . ALA A 1 312 ? 18.516 -8.801 -8.953 1.00 96.31 312 ALA A N 1
ATOM 2369 C CA . ALA A 1 312 ? 17.321 -7.985 -8.768 1.00 96.31 312 ALA A CA 1
ATOM 2370 C C . ALA A 1 312 ? 17.086 -7.607 -7.295 1.00 96.31 312 ALA A C 1
ATOM 2372 O O . ALA A 1 312 ? 16.882 -6.436 -6.985 1.00 96.31 312 ALA A O 1
ATOM 2373 N N . ASP A 1 313 ? 17.152 -8.574 -6.381 1.00 95.44 313 ASP A N 1
ATOM 2374 C CA . ASP A 1 313 ? 16.929 -8.360 -4.949 1.00 95.44 313 ASP A CA 1
ATOM 2375 C C . ASP A 1 313 ? 17.970 -7.392 -4.357 1.00 95.44 313 ASP A C 1
ATOM 2377 O O . ASP A 1 313 ? 17.642 -6.596 -3.483 1.00 95.44 313 ASP A O 1
ATOM 2381 N N . ALA A 1 314 ? 19.200 -7.372 -4.883 1.00 95.69 314 ALA A N 1
ATOM 2382 C CA . ALA A 1 314 ? 20.237 -6.418 -4.480 1.00 95.69 314 ALA A CA 1
ATOM 2383 C C . ALA A 1 314 ? 19.902 -4.945 -4.816 1.00 95.69 314 ALA A C 1
ATOM 2385 O O . ALA A 1 314 ? 20.524 -4.027 -4.273 1.00 95.69 314 ALA A O 1
ATOM 2386 N N . MET A 1 315 ? 18.941 -4.691 -5.713 1.00 95.81 315 MET A N 1
ATOM 2387 C CA . MET A 1 315 ? 18.484 -3.330 -6.024 1.00 95.81 315 MET A CA 1
ATOM 2388 C C . MET A 1 315 ? 17.415 -2.840 -5.046 1.00 95.81 315 MET A C 1
ATOM 2390 O O . MET A 1 315 ? 17.145 -1.641 -5.012 1.00 95.81 315 MET A O 1
ATOM 2394 N N . ALA A 1 316 ? 16.770 -3.746 -4.309 1.00 94.38 316 ALA A N 1
ATOM 2395 C CA . ALA A 1 316 ? 15.619 -3.440 -3.475 1.00 94.38 316 ALA A CA 1
ATOM 2396 C C . ALA A 1 316 ? 16.008 -2.832 -2.118 1.00 94.38 316 ALA A C 1
ATOM 2398 O O . ALA A 1 316 ? 16.917 -3.311 -1.442 1.00 94.38 316 ALA A O 1
ATOM 2399 N N . GLY A 1 317 ? 15.258 -1.812 -1.709 1.00 92.38 317 GLY A N 1
ATOM 2400 C CA . GLY A 1 317 ? 15.259 -1.226 -0.375 1.00 92.38 317 GLY A CA 1
ATOM 2401 C C . GLY A 1 317 ? 14.204 -1.836 0.555 1.00 92.38 317 GLY A C 1
ATOM 2402 O O . GLY A 1 317 ? 13.393 -2.696 0.173 1.00 92.38 317 GLY A O 1
ATOM 2403 N N . THR A 1 318 ? 14.254 -1.417 1.816 1.00 93.81 318 THR A N 1
ATOM 2404 C CA . THR A 1 318 ? 13.225 -1.695 2.819 1.00 93.81 318 THR A CA 1
ATOM 2405 C C . THR A 1 318 ? 13.008 -0.444 3.654 1.00 93.81 318 THR A C 1
ATOM 2407 O O . THR A 1 318 ? 13.851 -0.080 4.470 1.00 93.81 318 THR A O 1
ATOM 2410 N N . SER A 1 319 ? 11.824 0.134 3.520 1.00 94.56 319 SER A N 1
ATOM 2411 C CA . SER A 1 319 ? 11.378 1.293 4.278 1.00 94.56 319 SER A CA 1
ATOM 2412 C C . SER A 1 319 ? 10.516 0.864 5.455 1.00 94.56 319 SER A C 1
ATOM 2414 O O . SER A 1 319 ? 9.877 -0.195 5.451 1.00 94.56 319 SER A O 1
ATOM 2416 N N . PHE A 1 320 ? 10.459 1.704 6.482 1.00 95.69 320 PHE A N 1
ATOM 2417 C CA . PHE A 1 320 ? 9.523 1.512 7.580 1.00 95.69 320 PHE A CA 1
ATOM 2418 C C . PHE A 1 320 ? 8.981 2.838 8.097 1.00 95.69 320 PHE A C 1
ATOM 2420 O O . PHE A 1 320 ? 9.593 3.895 7.970 1.00 95.69 320 PHE A O 1
ATOM 2427 N N . SER A 1 321 ? 7.808 2.790 8.712 1.00 96.75 321 SER A N 1
ATOM 2428 C CA . SER A 1 321 ? 7.231 3.903 9.454 1.00 96.75 321 SER A CA 1
ATOM 2429 C C . SER A 1 321 ? 6.487 3.371 10.669 1.00 96.75 321 SER A C 1
ATOM 2431 O O . SER A 1 321 ? 5.673 2.461 10.577 1.00 96.75 321 SER A O 1
ATOM 2433 N N . ILE A 1 322 ? 6.783 3.917 11.840 1.00 97.44 322 ILE A N 1
ATOM 2434 C CA . ILE A 1 322 ? 6.175 3.544 13.111 1.00 97.44 322 ILE A CA 1
ATOM 2435 C C . ILE A 1 322 ? 5.478 4.775 13.662 1.00 97.44 322 ILE A C 1
ATOM 2437 O O . ILE A 1 322 ? 6.131 5.708 14.124 1.00 97.44 322 ILE A O 1
ATOM 2441 N N . TYR A 1 323 ? 4.154 4.747 13.691 1.00 97.75 323 TYR A N 1
ATOM 2442 C CA . TYR A 1 323 ? 3.331 5.796 14.279 1.00 97.75 323 TYR A CA 1
ATOM 2443 C C . TYR A 1 323 ? 2.805 5.333 15.629 1.00 97.75 323 TYR A C 1
ATOM 2445 O O . TYR A 1 323 ? 2.300 4.221 15.756 1.00 97.75 323 TYR A O 1
ATOM 2453 N N . LYS A 1 324 ? 2.910 6.174 16.659 1.00 98.12 324 LYS A N 1
ATOM 2454 C CA . LYS A 1 324 ? 2.297 5.924 17.969 1.00 98.12 324 LYS A CA 1
ATOM 2455 C C . LYS A 1 324 ? 1.527 7.155 18.405 1.00 98.12 324 LYS A C 1
ATOM 2457 O O . LYS A 1 324 ? 2.082 8.252 18.442 1.00 98.12 324 LYS A O 1
ATOM 2462 N N . THR A 1 325 ? 0.281 6.961 18.805 1.00 98.06 325 THR A N 1
ATOM 2463 C CA . THR A 1 325 ? -0.522 7.979 19.477 1.00 98.06 325 THR A CA 1
ATOM 2464 C C . THR A 1 325 ? -0.895 7.503 20.869 1.00 98.06 325 THR A C 1
ATOM 2466 O O . THR A 1 325 ? -1.104 6.312 21.113 1.00 98.06 325 THR A O 1
ATOM 2469 N N . SER A 1 326 ? -0.980 8.437 21.811 1.00 97.69 326 SER A N 1
ATOM 2470 C CA . SER A 1 326 ? -1.627 8.183 23.092 1.00 97.69 326 SER A CA 1
ATOM 2471 C C . SER A 1 326 ? -2.616 9.281 23.426 1.00 97.69 326 SER A C 1
ATOM 2473 O O . SER A 1 326 ? -2.437 10.441 23.051 1.00 97.69 326 SER A O 1
ATOM 2475 N N . TYR A 1 327 ? -3.671 8.888 24.122 1.00 97.38 327 TYR A N 1
ATOM 2476 C CA . TYR A 1 327 ? -4.753 9.748 24.548 1.00 97.38 327 TYR A CA 1
ATOM 2477 C C . TYR A 1 327 ? -5.048 9.483 26.016 1.00 97.38 327 TYR A C 1
ATOM 2479 O O . TYR A 1 327 ? -5.191 8.332 26.428 1.00 97.38 327 TYR A O 1
ATOM 2487 N N . SER A 1 328 ? -5.184 10.546 26.798 1.00 98.19 328 SER A N 1
ATOM 2488 C CA . SER A 1 328 ? -5.826 10.474 28.101 1.00 98.19 328 SER A CA 1
ATOM 2489 C C . SER A 1 328 ? -6.817 11.612 28.276 1.00 98.19 328 SER A C 1
ATOM 2491 O O . SER A 1 328 ? -6.595 12.734 27.816 1.00 98.19 328 SER A O 1
ATOM 2493 N N . SER A 1 329 ? -7.928 11.334 28.945 1.00 98.31 329 SER A N 1
ATOM 2494 C CA . SER A 1 329 ? -8.895 12.360 29.300 1.00 98.31 329 SER A CA 1
ATOM 2495 C C . SER A 1 329 ? -9.526 12.125 30.649 1.00 98.31 329 SER A C 1
ATOM 2497 O O . SER A 1 329 ? -9.832 10.994 31.002 1.00 98.31 329 SER A O 1
ATOM 2499 N N . LEU A 1 330 ? -9.802 13.222 31.337 1.00 98.56 330 LEU A N 1
ATOM 2500 C CA . LEU A 1 330 ? -10.741 13.298 32.441 1.00 98.56 330 LEU A CA 1
ATOM 2501 C C . LEU A 1 330 ? -11.932 14.128 31.966 1.00 98.56 330 LEU A C 1
ATOM 2503 O O . LEU A 1 330 ? -11.734 15.167 31.330 1.00 98.56 330 LEU A O 1
ATOM 2507 N N . SER A 1 331 ? -13.142 13.674 32.253 1.00 98.25 331 SER A N 1
ATOM 2508 C CA . SER A 1 331 ? -14.384 14.376 31.946 1.00 98.25 331 SER A CA 1
ATOM 2509 C C . SER A 1 331 ? -15.300 14.290 33.153 1.00 98.25 331 SER A C 1
ATOM 2511 O O . SER A 1 331 ? -15.394 13.233 33.765 1.00 98.25 331 SER A O 1
ATOM 2513 N N . ALA A 1 332 ? -15.961 15.387 33.492 1.00 98.31 332 ALA A N 1
ATOM 2514 C CA . ALA A 1 332 ? -17.047 15.413 34.453 1.00 98.31 332 ALA A CA 1
ATOM 2515 C C . ALA A 1 332 ? -18.136 16.344 33.925 1.00 98.31 332 ALA A C 1
ATOM 2517 O O . ALA A 1 332 ? -17.845 17.479 33.545 1.00 98.31 332 ALA A O 1
ATOM 2518 N N . VAL A 1 333 ? -19.371 15.864 33.895 1.00 98.19 333 VAL A N 1
ATOM 2519 C CA . VAL A 1 333 ? -20.568 16.634 33.550 1.00 98.19 333 VAL A CA 1
ATOM 2520 C C . VAL A 1 333 ? -21.602 16.407 34.635 1.00 98.19 333 VAL A C 1
ATOM 2522 O O . VAL A 1 333 ? -21.711 15.301 35.158 1.00 98.19 333 VAL A O 1
ATOM 2525 N N . ALA A 1 334 ? -22.338 17.460 34.969 1.00 97.94 334 ALA A N 1
ATOM 2526 C CA . ALA A 1 334 ? -23.544 17.380 35.765 1.00 97.94 334 ALA A CA 1
ATOM 2527 C C . ALA A 1 334 ? -24.625 18.270 35.155 1.00 97.94 334 ALA A C 1
ATOM 2529 O O . ALA A 1 334 ? -24.342 19.391 34.721 1.00 97.94 334 ALA A O 1
ATOM 2530 N N . ASP A 1 335 ? -25.856 17.784 35.152 1.00 97.12 335 ASP A N 1
ATOM 2531 C CA . ASP A 1 335 ? -27.004 18.508 34.626 1.00 97.12 335 ASP A CA 1
ATOM 2532 C C . ASP A 1 335 ? -28.280 18.191 35.402 1.00 97.12 335 ASP A C 1
ATOM 2534 O O . ASP A 1 335 ? -28.408 17.141 36.033 1.00 97.12 335 ASP A O 1
ATOM 2538 N N . GLY A 1 336 ? -29.202 19.146 35.398 1.00 96.00 336 GLY A N 1
ATOM 2539 C CA . GLY A 1 336 ? -30.481 19.045 36.085 1.00 96.00 336 GLY A CA 1
ATOM 2540 C C . GLY A 1 336 ? -31.260 20.351 36.028 1.00 96.00 336 GLY A C 1
ATOM 2541 O O . GLY A 1 336 ? -30.853 21.320 35.380 1.00 96.00 336 GLY A O 1
ATOM 2542 N N . PHE A 1 337 ? -32.395 20.384 36.717 1.00 94.00 337 PHE A N 1
ATOM 2543 C CA . PHE A 1 337 ? -33.237 21.575 36.795 1.00 94.00 337 PHE A CA 1
ATOM 2544 C C . PHE A 1 337 ? -32.881 22.439 38.007 1.00 94.00 337 PHE A C 1
ATOM 2546 O O . PHE A 1 337 ? -32.526 21.942 39.076 1.00 94.00 337 PHE A O 1
ATOM 2553 N N . LEU A 1 338 ? -32.985 23.760 37.854 1.00 89.31 338 LEU A N 1
ATOM 2554 C CA . LEU A 1 338 ? -32.697 24.723 38.923 1.00 89.31 338 LEU A CA 1
ATOM 2555 C C . LEU A 1 338 ? -33.823 24.829 39.967 1.00 89.31 338 LEU A C 1
ATOM 2557 O O . LEU A 1 338 ? -33.657 25.540 40.958 1.00 89.31 338 LEU A O 1
ATOM 2561 N N . GLY A 1 339 ? -34.957 24.153 39.749 1.00 88.06 339 GLY A N 1
ATOM 2562 C CA . GLY A 1 339 ? -36.126 24.187 40.635 1.00 88.06 339 GLY A CA 1
ATOM 2563 C C . GLY A 1 339 ? -36.928 25.492 40.571 1.00 88.06 339 GLY A C 1
ATOM 2564 O O . GLY A 1 339 ? -37.729 25.770 41.463 1.00 88.06 339 GLY A O 1
ATOM 2565 N N . TRP A 1 340 ? -36.694 26.329 39.553 1.00 89.56 340 TRP A N 1
ATOM 2566 C CA . TRP A 1 340 ? -37.478 27.535 39.275 1.00 89.56 340 TRP A CA 1
ATOM 2567 C C . TRP A 1 340 ? -37.535 27.839 37.770 1.00 89.56 340 TRP A C 1
ATOM 2569 O O . TRP A 1 340 ? -36.668 27.416 37.000 1.00 89.56 340 TRP A O 1
ATOM 2579 N N . GLY A 1 341 ? -38.569 28.582 37.365 1.00 89.81 341 GLY A N 1
ATOM 2580 C CA . GLY A 1 341 ? -38.890 28.921 35.977 1.00 89.81 341 GLY A CA 1
ATOM 2581 C C . GLY A 1 341 ? -39.469 30.328 35.832 1.00 89.81 341 GLY A C 1
ATOM 2582 O O . GLY A 1 341 ? -39.866 30.954 36.818 1.00 89.81 341 GLY A O 1
ATOM 2583 N N . PHE A 1 342 ? -39.534 30.852 34.605 1.00 89.38 342 PHE A N 1
ATOM 2584 C CA . PHE A 1 342 ? -40.134 32.168 34.361 1.00 89.38 342 PHE A CA 1
ATOM 2585 C C . PHE A 1 342 ? -41.668 32.076 34.262 1.00 89.38 342 PHE A C 1
ATOM 2587 O O . PHE A 1 342 ? -42.178 31.231 33.522 1.00 89.38 342 PHE A O 1
ATOM 2594 N N . PRO A 1 343 ? -42.435 32.987 34.898 1.00 88.69 343 PRO A N 1
ATOM 2595 C CA . PRO A 1 343 ? -43.899 33.006 34.781 1.00 88.69 343 PRO A CA 1
ATOM 2596 C C . PRO A 1 343 ? -44.396 33.161 33.339 1.00 88.69 343 PRO A C 1
ATOM 2598 O O . PRO A 1 343 ? -45.420 32.599 32.961 1.00 88.69 343 PRO A O 1
ATOM 2601 N N . THR A 1 344 ? -43.648 33.890 32.508 1.00 92.00 344 THR A N 1
ATOM 2602 C CA . THR A 1 344 ? -43.945 34.089 31.081 1.00 92.00 344 THR A CA 1
ATOM 2603 C C . THR A 1 344 ? -43.757 32.827 30.240 1.00 92.00 344 THR A C 1
ATOM 2605 O O . THR A 1 344 ? -44.246 32.781 29.118 1.00 92.00 344 THR A O 1
ATOM 2608 N N . ALA A 1 345 ? -43.070 31.816 30.776 1.00 85.88 345 ALA A N 1
ATOM 2609 C CA . ALA A 1 345 ? -42.886 30.497 30.177 1.00 85.88 345 ALA A CA 1
ATOM 2610 C C . ALA A 1 345 ? -43.769 29.432 30.859 1.00 85.88 345 ALA A C 1
ATOM 2612 O O . ALA A 1 345 ? -43.443 28.254 30.854 1.00 85.88 345 ALA A O 1
ATOM 2613 N N . GLY A 1 346 ? -44.861 29.837 31.523 1.00 88.12 346 GLY A N 1
ATOM 2614 C CA . GLY A 1 346 ? -45.790 28.896 32.159 1.00 88.12 346 GLY A CA 1
ATOM 2615 C C . GLY A 1 346 ? -45.220 28.145 33.368 1.00 88.12 346 GLY A C 1
ATOM 2616 O O . GLY A 1 346 ? -45.815 27.160 33.792 1.00 88.12 346 GLY A O 1
ATOM 2617 N N . GLY A 1 347 ? -44.097 28.604 33.934 1.00 87.38 347 GLY A N 1
ATOM 2618 C CA . GLY A 1 347 ? -43.438 27.942 35.062 1.00 87.38 347 GLY A CA 1
ATOM 2619 C C . GLY A 1 347 ? -42.536 26.767 34.678 1.00 87.38 347 GLY A C 1
ATOM 2620 O O . GLY A 1 347 ? -42.113 26.044 35.575 1.00 87.38 347 GLY A O 1
ATOM 2621 N N . GLU A 1 348 ? -42.220 26.580 33.391 1.00 90.69 348 GLU A N 1
ATOM 2622 C CA . GLU A 1 348 ? -41.222 25.594 32.956 1.00 90.69 348 GLU A CA 1
ATOM 2623 C C . GLU A 1 348 ? -39.869 25.837 33.642 1.00 90.69 348 GLU A C 1
ATOM 2625 O O . GLU A 1 348 ? -39.342 26.955 33.634 1.00 90.69 348 GLU A O 1
ATOM 2630 N N . GLU A 1 349 ? -39.319 24.787 34.256 1.00 91.88 349 GLU A N 1
ATOM 2631 C CA . GLU A 1 349 ? -38.071 24.873 35.009 1.00 91.88 349 GLU A CA 1
ATOM 2632 C C . GLU A 1 349 ? -36.868 25.087 34.090 1.00 91.88 349 GLU A C 1
ATOM 2634 O O . GLU A 1 349 ? -36.726 24.471 33.032 1.00 91.88 349 GLU A O 1
ATOM 2639 N N . ILE A 1 350 ? -35.950 25.943 34.531 1.00 91.56 350 ILE A N 1
ATOM 2640 C CA . ILE A 1 350 ? -34.704 26.189 33.814 1.00 91.56 350 ILE A CA 1
ATOM 2641 C C . ILE A 1 350 ? -33.760 25.008 34.048 1.00 91.56 350 ILE A C 1
ATOM 2643 O O . ILE A 1 350 ? -33.356 24.742 35.182 1.00 91.56 350 ILE A O 1
ATOM 2647 N N . GLY A 1 351 ? -33.379 24.326 32.969 1.00 93.81 351 GLY A N 1
ATOM 2648 C CA . GLY A 1 351 ? -32.309 23.331 32.974 1.00 93.81 351 GLY A CA 1
ATOM 2649 C C . GLY A 1 351 ? -30.926 23.983 32.914 1.00 93.81 351 GLY A C 1
ATOM 2650 O O . GLY A 1 351 ? -30.723 24.971 32.204 1.00 93.81 351 GLY A O 1
ATOM 2651 N N . LEU A 1 352 ? -29.960 23.419 33.634 1.00 96.00 352 LEU A N 1
ATOM 2652 C CA . LEU A 1 352 ? -28.556 23.811 33.576 1.00 96.00 352 LEU A CA 1
ATOM 2653 C C . LEU A 1 352 ? -27.682 22.565 33.412 1.00 96.00 352 LEU A C 1
ATOM 2655 O O . LEU A 1 352 ? -27.901 21.560 34.077 1.00 96.00 352 LEU A O 1
ATOM 2659 N N . ALA A 1 353 ? -26.660 22.669 32.564 1.00 97.00 353 ALA A N 1
ATOM 2660 C CA . ALA A 1 353 ? -25.590 21.688 32.445 1.00 97.00 353 ALA A CA 1
ATOM 2661 C C . ALA A 1 353 ? -24.244 22.378 32.678 1.00 97.00 353 ALA A C 1
ATOM 2663 O O . ALA A 1 353 ? -23.974 23.447 32.124 1.00 97.00 353 ALA A O 1
ATOM 2664 N N . VA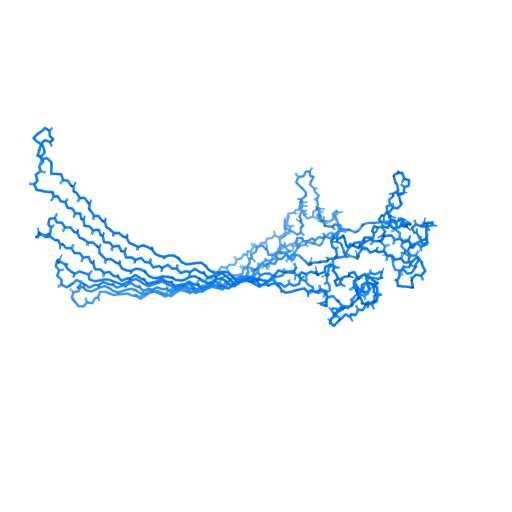L A 1 354 ? -23.392 21.765 33.492 1.00 97.25 354 VAL A N 1
ATOM 2665 C CA . VAL A 1 354 ? -22.040 22.241 33.790 1.00 97.25 354 VAL A CA 1
ATOM 2666 C C . VAL A 1 354 ? -21.077 21.082 33.600 1.00 97.25 354 VAL A C 1
ATOM 2668 O O . VAL A 1 354 ? -21.339 19.963 34.029 1.00 97.25 354 VAL A O 1
ATOM 2671 N N . GLY A 1 355 ? -19.937 21.342 32.970 1.00 97.38 355 GLY A N 1
ATOM 2672 C CA . GLY A 1 355 ? -18.929 20.315 32.766 1.00 97.38 355 GLY A CA 1
ATOM 2673 C C . GLY A 1 355 ? -17.518 20.869 32.759 1.00 97.38 355 GLY A C 1
ATOM 2674 O O . GLY A 1 355 ? -17.280 22.029 32.426 1.00 97.38 355 GLY A O 1
ATOM 2675 N N . ALA A 1 356 ? -16.576 20.008 33.115 1.00 98.12 356 ALA A N 1
ATOM 2676 C CA . ALA A 1 356 ? -15.152 20.266 33.029 1.00 98.12 356 ALA A CA 1
ATOM 2677 C C . ALA A 1 356 ? -14.456 19.042 32.437 1.00 98.12 356 ALA A C 1
ATOM 2679 O O . ALA A 1 356 ? -14.812 17.897 32.710 1.00 98.12 356 ALA A O 1
ATOM 2680 N N . GLY A 1 357 ? -13.428 19.280 31.631 1.00 97.75 357 GLY A N 1
ATOM 2681 C CA . GLY A 1 357 ? -12.653 18.206 31.040 1.00 97.75 357 GLY A CA 1
ATOM 2682 C C . GLY A 1 357 ? -11.208 18.609 30.828 1.00 97.75 357 GLY A C 1
ATOM 2683 O O . GLY A 1 357 ? -10.891 19.769 30.571 1.00 97.75 357 GLY A O 1
ATOM 2684 N N . ARG A 1 358 ? -10.321 17.624 30.914 1.00 98.19 358 ARG A N 1
ATOM 2685 C CA . ARG A 1 358 ? -8.910 17.763 30.563 1.00 98.19 358 ARG A CA 1
ATOM 2686 C C . ARG A 1 358 ? -8.535 16.632 29.632 1.00 98.19 358 ARG A C 1
ATOM 2688 O O . ARG A 1 358 ? -8.855 15.483 29.907 1.00 98.19 358 ARG A O 1
ATOM 2695 N N . ARG A 1 359 ? -7.840 16.951 28.545 1.00 97.88 359 ARG A N 1
ATOM 2696 C CA . ARG A 1 359 ? -7.362 15.969 27.570 1.00 97.88 359 ARG A CA 1
ATOM 2697 C C . ARG A 1 359 ? -5.872 16.157 27.339 1.00 97.88 359 ARG A C 1
ATOM 2699 O O . ARG A 1 359 ? -5.384 17.286 27.347 1.00 97.88 359 ARG A O 1
ATOM 2706 N N . HIS A 1 360 ? -5.165 15.058 27.146 1.00 98.12 360 HIS A N 1
ATOM 2707 C CA . HIS A 1 360 ? -3.764 15.042 26.772 1.00 98.12 360 HIS A CA 1
ATOM 2708 C C . HIS A 1 360 ? -3.570 14.080 25.603 1.00 98.12 360 HIS A C 1
ATOM 2710 O O . HIS A 1 360 ? -4.132 12.985 25.589 1.00 98.12 360 HIS A O 1
ATOM 2716 N N . TYR A 1 361 ? -2.786 14.519 24.625 1.00 97.31 361 TYR A N 1
ATOM 2717 C CA . TYR A 1 361 ? -2.496 13.781 23.406 1.00 97.31 361 TYR A CA 1
ATOM 2718 C C . TYR A 1 361 ? -0.991 13.769 23.197 1.00 97.31 361 TYR A C 1
ATOM 2720 O O . TYR A 1 361 ? -0.341 14.805 23.343 1.00 97.31 361 TYR A O 1
ATOM 2728 N N . THR A 1 362 ? -0.448 12.619 22.816 1.00 97.62 362 THR A N 1
ATOM 2729 C CA . THR A 1 362 ? 0.920 12.534 22.307 1.00 97.62 362 THR A CA 1
ATOM 2730 C C . THR A 1 362 ? 0.930 11.828 20.965 1.00 97.62 362 THR A C 1
ATOM 2732 O O . THR A 1 362 ? 0.112 10.943 20.706 1.00 97.62 362 THR A O 1
ATOM 2735 N N . TYR A 1 363 ? 1.870 12.229 20.119 1.00 97.31 363 TYR A N 1
ATOM 2736 C CA . TYR A 1 363 ? 2.148 11.617 18.831 1.00 97.31 363 TYR A CA 1
ATOM 2737 C C . TYR A 1 363 ? 3.661 11.487 18.685 1.00 97.31 363 TYR A C 1
ATOM 2739 O O . TYR A 1 363 ? 4.389 12.446 18.943 1.00 97.31 363 TYR A O 1
ATOM 2747 N N . THR A 1 364 ? 4.131 10.308 18.291 1.00 97.00 364 THR A N 1
ATOM 2748 C CA . THR A 1 364 ? 5.531 10.072 17.932 1.00 97.00 364 THR A CA 1
ATOM 2749 C C . THR A 1 364 ? 5.585 9.261 16.651 1.00 97.00 364 THR A C 1
ATOM 2751 O O . THR A 1 364 ? 4.832 8.295 16.514 1.00 97.00 364 THR A O 1
ATOM 2754 N N . SER A 1 365 ? 6.513 9.610 15.770 1.00 95.62 365 SER A N 1
ATOM 2755 C CA . SER A 1 365 ? 6.799 8.873 14.543 1.00 95.62 365 SER A CA 1
ATOM 2756 C C . SER A 1 365 ? 8.288 8.575 14.428 1.00 95.62 365 SER A C 1
ATOM 2758 O O . SER A 1 365 ? 9.101 9.433 14.766 1.00 95.62 365 SER A O 1
ATOM 2760 N N . ASP A 1 366 ? 8.617 7.395 13.923 1.00 94.75 366 ASP A N 1
ATOM 2761 C CA . ASP A 1 366 ? 9.967 6.977 13.535 1.00 94.75 366 ASP A CA 1
ATOM 2762 C C . ASP A 1 366 ? 9.873 6.366 12.137 1.00 94.75 366 ASP A C 1
ATOM 2764 O O . ASP A 1 366 ? 8.965 5.568 11.904 1.00 94.75 366 ASP A O 1
ATOM 2768 N N . TYR A 1 367 ? 10.705 6.789 11.193 1.00 92.12 367 TYR A N 1
ATOM 2769 C CA . TYR A 1 367 ? 10.582 6.374 9.798 1.00 92.12 367 TYR A CA 1
ATOM 2770 C C . TYR A 1 367 ? 11.929 6.389 9.085 1.00 92.12 367 TYR A C 1
ATOM 2772 O O . TYR A 1 367 ? 12.770 7.247 9.351 1.00 92.12 367 TYR A O 1
ATOM 2780 N N . ASP A 1 368 ? 12.078 5.465 8.143 1.00 89.19 368 ASP A N 1
ATOM 2781 C CA . ASP A 1 368 ? 13.161 5.423 7.169 1.00 89.19 368 ASP A CA 1
ATOM 2782 C C . ASP A 1 368 ? 12.553 5.180 5.786 1.00 89.19 368 ASP A C 1
ATOM 2784 O O . ASP A 1 368 ? 11.697 4.303 5.619 1.00 89.19 368 ASP A O 1
ATOM 2788 N N . GLY A 1 369 ? 12.933 6.021 4.831 1.00 77.38 369 GLY A N 1
ATOM 2789 C CA . GLY A 1 369 ? 12.419 6.001 3.467 1.00 77.38 369 GLY A CA 1
ATOM 2790 C C . GLY A 1 369 ? 13.517 5.580 2.501 1.00 77.38 369 GLY A C 1
ATOM 2791 O O . GLY A 1 369 ? 14.641 6.061 2.619 1.00 77.38 369 GLY A O 1
ATOM 2792 N N . ASP A 1 370 ? 13.159 4.711 1.556 1.00 58.56 370 ASP A N 1
ATOM 2793 C CA . ASP A 1 370 ? 14.026 4.262 0.458 1.00 58.56 370 ASP A CA 1
ATOM 2794 C C . ASP A 1 370 ? 14.155 5.310 -0.664 1.00 58.56 370 ASP A C 1
ATOM 2796 O O . ASP A 1 370 ? 13.139 5.985 -0.976 1.00 58.56 370 ASP A O 1
#

pLDDT: mean 95.38, std 3.9, range [58.56, 98.81]

Radius of gyration: 32.15 Å; chains: 1; bounding box: 79×55×81 Å

Foldseek 3Di:
DDKDKDKDFDKDAQDPPLLLVQCVVQVFDADHGILPTHFMKIKIKDKDWDADDVNQKIKIKMKMKMKTDWDFLRSHSNQSADADPVDRHGAADQLEVLKKKQKFADDPHDTDDDPPPDQRIWDDPQPAIDRDTDGDGFRGGWTPDWIKIKMKMKMKMWGDPDQAKIKIKIKIKMKMKIKGWTGAAGQPFQKDKDFCPQVLLPCHCVNSVHPHRIMIMTIRHGLPQQTIKMKMKIKIKMKMKIWIKHADPVNLKIKIKMKMKMKMKMKIKIKRHFDSLLCRCQCSQQPRPPSHHDVQRGRQSSSNSPGHNSNSRSRMDMKMKMKMKIKIKIKMKMKGFPCFDDVVVVTDTDIDMDMDMDMDMDMDMDIDDD